Protein AF-A0A352KWE3-F1 (afdb_monomer_lite)

Secondary structure (DSSP, 8-state):
-HHHHHHHHH-SHHHHHHHHHHTTS---HHHHHHHHHHHHSTTTGGGTTT-TTSHHHHHHHHHHHHT---PPPPPHHHHHHTTSTT-EEEEEEEETTTTEES-SEEEE-TT-EEEEEEE--SSS-B--EEE-TT-HHHHHHHHHHHTTSGGGTTS----GGGGGGEEEEPPPBSTTSS-SEEEEEEEPPSS-EEEEEE--STTGGGTSEEEEEE-SSHHHHHHHHHHTS--------GGGGTTGGG------HHHHHHHHHHHHHTTGGGT-EETTEE-TTSPPTTT--

pLDDT: mean 89.66, std 8.43, range [47.06, 98.81]

Radius of gyration: 23.17 Å; chains: 1; bounding box: 64×49×56 Å

Foldseek 3Di:
DVLLVVLLVVLDPVSLVSLVVLVVDDLDFPNVVSSLCSCVHPSNVVVPVVPCPDPNVVSNVVVVVVLPADDDDDDPVVVVLVPDPQEAEAEWEQDAPPLAIPDQEDEDEAQGKYKYKYFYPYQDWWKKWWFDPPCLLVQLLQLQVLVVDVVCVQFQSGRPVCVVGTPDMWRTAHSVDPHRIDIDIGTDHRDFAWTKMATNHHPSSLPHIHTYGHDNDPVSSVVRVVVPDDDCPDDDDVVNCVCVVVDDDDPDSSVVSVVVSVCVVVPVLQDEDDPNGHDPHDDHPVPPD

Sequence (289 aa):
MEAAIAATYIGTRAAFDAMQDVLKYPRTGSVGYAITCALGSRTLRPYWESDPQSEIARLLKAAARETEIREPKPTKAEAAFDRQAGLKLVNINCVPERMLFSQTEFVVQPGQPVKLVFTNADATDHNLVIVQPGALAEVGIAANLMAKDPRNATSDFLPPDRSELILQATAMIGAGRSTQIDVLRFKAPQEPGLYPYVCTFPGHWIVMNGLMVVAGSDRQAEELLASGRPALVREWTMADFADFENEVLPKTDEVLARGLAAFVKARCNQCHVAAGQGVNLGPDLTESV

Structure (mmCIF, N/CA/C/O backbone):
data_AF-A0A352KWE3-F1
#
_entry.id   AF-A0A352KWE3-F1
#
loop_
_atom_site.group_PDB
_atom_site.id
_atom_site.type_symbol
_atom_site.label_atom_id
_atom_site.label_alt_id
_atom_site.label_comp_id
_atom_site.label_asym_id
_atom_site.label_entity_id
_atom_site.label_seq_id
_atom_site.pdbx_PDB_ins_code
_atom_site.Cartn_x
_atom_site.Cartn_y
_atom_site.Cartn_z
_atom_site.occupancy
_atom_site.B_iso_or_equiv
_atom_site.auth_seq_id
_atom_site.auth_comp_id
_atom_site.auth_asym_id
_atom_site.auth_atom_id
_atom_site.pdbx_PDB_model_num
ATOM 1 N N . MET A 1 1 ? 19.329 4.738 -20.685 1.00 82.12 1 MET A N 1
ATOM 2 C CA . MET A 1 1 ? 18.033 4.126 -20.296 1.00 82.12 1 MET A CA 1
ATOM 3 C C . MET A 1 1 ? 17.114 4.017 -21.510 1.00 82.12 1 MET A C 1
ATOM 5 O O . MET A 1 1 ? 16.580 2.959 -21.804 1.00 82.12 1 MET A O 1
ATOM 9 N N . GLU A 1 2 ? 17.016 5.105 -22.256 1.00 89.75 2 GLU A N 1
ATOM 10 C CA . GLU A 1 2 ? 16.336 5.317 -23.529 1.00 89.75 2 GLU A CA 1
ATOM 11 C C . GLU A 1 2 ? 16.625 4.211 -24.544 1.00 89.75 2 GLU A C 1
ATOM 13 O O . GLU A 1 2 ? 15.694 3.681 -25.136 1.00 89.75 2 GLU A O 1
ATOM 18 N N . ALA A 1 3 ? 17.889 3.798 -24.692 1.00 89.62 3 ALA A N 1
ATOM 19 C CA . ALA A 1 3 ? 18.259 2.691 -25.574 1.00 89.62 3 ALA A CA 1
ATOM 20 C C . ALA A 1 3 ? 17.564 1.368 -25.191 1.00 89.62 3 ALA A C 1
ATOM 22 O O . ALA A 1 3 ? 17.090 0.656 -26.071 1.00 89.62 3 ALA A O 1
ATOM 23 N N . ALA A 1 4 ? 17.431 1.075 -23.889 1.00 90.25 4 ALA A N 1
ATOM 24 C CA . ALA A 1 4 ? 16.741 -0.121 -23.400 1.00 90.25 4 ALA A CA 1
ATOM 25 C C . ALA A 1 4 ? 15.238 -0.089 -23.661 1.00 90.25 4 ALA A C 1
ATOM 27 O O . ALA A 1 4 ? 14.647 -1.074 -24.112 1.00 90.25 4 ALA A O 1
ATOM 28 N N . ILE A 1 5 ? 14.635 1.077 -23.455 1.00 89.12 5 ILE A N 1
ATOM 29 C CA . ILE A 1 5 ? 13.223 1.299 -23.745 1.00 89.12 5 ILE A CA 1
ATOM 30 C C . ILE A 1 5 ? 12.983 1.170 -25.255 1.00 89.12 5 ILE A C 1
ATOM 32 O O . ILE A 1 5 ? 12.161 0.360 -25.680 1.00 89.12 5 ILE A O 1
ATOM 36 N N . ALA A 1 6 ? 13.748 1.891 -26.079 1.00 92.88 6 ALA A N 1
ATOM 37 C CA . ALA A 1 6 ? 13.613 1.884 -27.533 1.00 92.88 6 ALA A CA 1
ATOM 38 C C . ALA A 1 6 ? 13.812 0.484 -28.130 1.00 92.88 6 ALA A C 1
ATOM 40 O O . ALA A 1 6 ? 13.024 0.057 -28.974 1.00 92.88 6 ALA A O 1
ATOM 41 N N . ALA A 1 7 ? 14.813 -0.266 -27.662 1.00 93.06 7 ALA A N 1
ATOM 42 C CA . ALA A 1 7 ? 15.064 -1.617 -28.147 1.00 93.06 7 ALA A CA 1
ATOM 43 C C . ALA A 1 7 ? 13.891 -2.570 -27.878 1.00 93.06 7 ALA A C 1
ATOM 45 O O . ALA A 1 7 ? 13.582 -3.410 -28.722 1.00 93.06 7 ALA A O 1
ATOM 46 N N . THR A 1 8 ? 13.204 -2.403 -26.744 1.00 91.50 8 THR A N 1
ATOM 47 C CA . THR A 1 8 ? 12.012 -3.189 -26.396 1.00 91.50 8 THR A CA 1
ATOM 48 C C . THR A 1 8 ? 10.866 -2.946 -27.377 1.00 91.50 8 THR A C 1
ATOM 50 O O . THR A 1 8 ? 10.204 -3.900 -27.789 1.00 91.50 8 THR A O 1
ATOM 53 N N . TYR A 1 9 ? 10.660 -1.692 -27.793 1.00 91.38 9 TYR A N 1
ATOM 54 C CA . TYR A 1 9 ? 9.651 -1.332 -28.795 1.00 91.38 9 TYR A CA 1
ATOM 55 C C . TYR A 1 9 ? 10.015 -1.821 -30.202 1.00 91.38 9 TYR A C 1
ATOM 57 O O . TYR A 1 9 ? 9.139 -2.284 -30.928 1.00 91.38 9 TYR A O 1
ATOM 65 N N . ILE A 1 10 ? 11.292 -1.735 -30.592 1.00 95.44 10 ILE A N 1
ATOM 66 C CA . ILE A 1 10 ? 11.746 -2.138 -31.932 1.00 95.44 10 ILE A CA 1
ATOM 67 C C . ILE A 1 10 ? 11.746 -3.668 -32.084 1.00 95.44 10 ILE A C 1
ATOM 69 O O . ILE A 1 10 ? 11.310 -4.181 -33.111 1.00 95.44 10 ILE A O 1
ATOM 73 N N . GLY A 1 11 ? 12.245 -4.410 -31.090 1.00 93.56 11 GLY A N 1
ATOM 74 C CA . GLY A 1 11 ? 12.125 -5.873 -31.019 1.00 93.56 11 GLY A CA 1
ATOM 75 C C . GLY A 1 11 ? 12.874 -6.685 -32.086 1.00 93.56 11 GLY A C 1
ATOM 76 O O . GLY A 1 11 ? 12.691 -7.898 -32.178 1.00 93.56 11 GLY A O 1
ATOM 77 N N . THR A 1 12 ? 13.709 -6.055 -32.915 1.00 95.88 12 THR A N 1
ATOM 78 C CA . THR A 1 12 ? 14.482 -6.738 -33.965 1.00 95.88 12 THR A CA 1
ATOM 79 C C . THR A 1 12 ? 15.788 -7.321 -33.425 1.00 95.88 12 THR A C 1
ATOM 81 O O . THR A 1 12 ? 16.272 -6.926 -32.363 1.00 95.88 12 THR A O 1
ATOM 84 N N . ARG A 1 13 ? 16.424 -8.214 -34.196 1.00 93.06 13 ARG A N 1
ATOM 85 C CA . ARG A 1 13 ? 17.758 -8.734 -33.859 1.00 93.06 13 ARG A CA 1
ATOM 86 C C . ARG A 1 13 ? 18.789 -7.611 -33.699 1.00 93.06 13 ARG A C 1
ATOM 88 O O . ARG A 1 13 ? 19.567 -7.642 -32.757 1.00 93.06 13 ARG A O 1
ATOM 95 N N . ALA A 1 14 ? 18.742 -6.593 -34.559 1.00 94.31 14 ALA A N 1
ATOM 96 C CA . ALA A 1 14 ? 19.625 -5.432 -34.460 1.00 94.31 14 ALA A CA 1
ATOM 97 C C . ALA A 1 14 ? 19.389 -4.627 -33.169 1.00 94.31 14 ALA A C 1
ATOM 99 O O . ALA A 1 14 ? 20.343 -4.164 -32.550 1.00 94.31 14 ALA A O 1
ATOM 100 N N . ALA A 1 15 ? 18.133 -4.499 -32.728 1.00 93.94 15 ALA A N 1
ATOM 101 C CA . ALA A 1 15 ? 17.814 -3.875 -31.446 1.00 93.94 15 ALA A CA 1
ATOM 102 C C . ALA A 1 15 ? 18.337 -4.703 -30.262 1.00 93.94 15 ALA A C 1
ATOM 104 O O . ALA A 1 15 ? 18.871 -4.143 -29.307 1.00 93.94 15 ALA A O 1
ATOM 105 N N . PHE A 1 16 ? 18.240 -6.032 -30.340 1.00 93.62 16 PHE A N 1
ATOM 106 C CA . PHE A 1 16 ? 18.836 -6.931 -29.353 1.00 93.62 16 PHE A CA 1
ATOM 107 C C . PHE A 1 16 ? 20.372 -6.841 -29.317 1.00 93.62 16 PHE A C 1
ATOM 109 O O . PHE A 1 16 ? 20.967 -6.843 -28.243 1.00 93.62 16 PHE A O 1
ATOM 116 N N . ASP A 1 17 ? 21.028 -6.708 -30.468 1.00 91.06 17 ASP A N 1
ATOM 117 C CA . ASP A 1 17 ? 22.484 -6.540 -30.537 1.00 91.06 17 ASP A CA 1
ATOM 118 C C . ASP A 1 17 ? 22.928 -5.201 -29.951 1.00 91.06 17 ASP A C 1
ATOM 120 O O . ASP A 1 17 ? 23.838 -5.163 -29.125 1.00 91.06 17 ASP A O 1
ATOM 124 N N . ALA A 1 18 ? 22.210 -4.121 -30.267 1.00 91.06 18 ALA A N 1
ATOM 125 C CA . ALA A 1 18 ? 22.422 -2.825 -29.630 1.00 91.06 18 ALA A CA 1
ATOM 126 C C . ALA A 1 18 ? 22.208 -2.890 -28.105 1.00 91.06 18 ALA A C 1
ATOM 128 O O . ALA A 1 18 ? 22.902 -2.211 -27.349 1.00 91.06 18 ALA A O 1
ATOM 129 N N . MET A 1 19 ? 21.294 -3.741 -27.624 1.00 90.69 19 MET A N 1
ATOM 130 C CA . MET A 1 19 ? 21.103 -3.956 -26.187 1.00 90.69 19 MET A CA 1
ATOM 131 C C . MET A 1 19 ? 22.296 -4.597 -25.496 1.00 90.69 19 MET A C 1
ATOM 133 O O . MET A 1 19 ? 22.543 -4.296 -24.329 1.00 90.69 19 MET A O 1
ATOM 137 N N . GLN A 1 20 ? 23.061 -5.434 -26.190 1.00 87.31 20 GLN A N 1
ATOM 138 C CA . GLN A 1 20 ? 24.282 -6.002 -25.623 1.00 87.31 20 GLN A CA 1
ATOM 139 C C . GLN A 1 20 ? 25.350 -4.922 -25.399 1.00 87.31 20 GLN A C 1
ATOM 141 O O . GLN A 1 20 ? 26.078 -4.980 -24.411 1.00 87.31 20 GLN A O 1
ATOM 146 N N . ASP A 1 21 ? 25.395 -3.878 -26.232 1.00 87.69 21 ASP A N 1
ATOM 147 C CA . ASP A 1 21 ? 26.278 -2.731 -25.995 1.00 87.69 21 ASP A CA 1
ATOM 148 C C . ASP A 1 21 ? 25.875 -1.928 -24.752 1.00 87.69 21 ASP A C 1
ATOM 150 O O . ASP A 1 21 ? 26.743 -1.448 -24.022 1.00 87.69 21 ASP A O 1
ATOM 154 N N . VAL A 1 22 ? 24.574 -1.840 -24.449 1.00 87.38 22 VAL A N 1
ATOM 155 C CA . VAL A 1 22 ? 24.076 -1.184 -23.226 1.00 87.38 22 VAL A CA 1
ATOM 156 C C . VAL A 1 22 ? 24.591 -1.888 -21.962 1.00 87.38 22 VAL A C 1
ATOM 158 O O . VAL A 1 22 ? 24.825 -1.228 -20.949 1.00 87.38 22 VAL A O 1
ATOM 161 N N . LEU A 1 23 ? 24.846 -3.201 -22.016 1.00 86.56 23 LEU A N 1
ATOM 162 C CA . LEU A 1 23 ? 25.367 -3.977 -20.881 1.00 86.56 23 LEU A CA 1
ATOM 163 C C . LEU A 1 23 ? 26.795 -3.595 -20.468 1.00 86.56 23 LEU A C 1
ATOM 165 O O . LEU A 1 23 ? 27.213 -3.935 -19.363 1.00 86.56 23 LEU A O 1
ATOM 169 N N . LYS A 1 24 ? 27.525 -2.852 -21.310 1.00 85.75 24 LYS A N 1
ATOM 170 C CA . LYS A 1 24 ? 28.868 -2.331 -21.001 1.00 85.75 24 LYS A CA 1
ATOM 171 C C . LYS A 1 24 ? 28.845 -1.180 -19.989 1.00 85.75 24 LYS A C 1
ATOM 173 O O . LYS A 1 24 ? 29.896 -0.803 -19.474 1.00 85.75 24 LYS A O 1
ATOM 178 N N . TYR A 1 25 ? 27.673 -0.611 -19.710 1.00 84.25 25 TYR A N 1
ATOM 179 C CA . TYR A 1 25 ? 27.501 0.530 -18.814 1.00 84.25 25 TYR A CA 1
ATOM 180 C C . TYR A 1 25 ? 26.958 0.106 -17.435 1.00 84.25 25 TYR A C 1
ATOM 182 O O . TYR A 1 25 ? 26.359 -0.965 -17.305 1.00 84.25 25 TYR A O 1
ATOM 190 N N . PRO A 1 26 ? 27.140 0.932 -16.382 1.00 83.94 26 PRO A N 1
ATOM 191 C CA . PRO A 1 26 ? 26.627 0.631 -15.046 1.00 83.94 26 PRO A CA 1
ATOM 192 C C . PRO A 1 26 ? 25.114 0.371 -15.029 1.00 83.94 26 PRO A C 1
ATOM 194 O O . PRO A 1 26 ? 24.327 1.134 -15.587 1.00 83.94 26 PRO A O 1
ATOM 197 N N . ARG A 1 27 ? 24.704 -0.694 -14.334 1.00 82.38 27 ARG A N 1
ATOM 198 C CA . ARG A 1 27 ? 23.309 -1.165 -14.243 1.00 82.38 27 ARG A CA 1
ATOM 199 C C . ARG A 1 27 ? 22.642 -0.765 -12.923 1.00 82.38 27 ARG A C 1
ATOM 201 O O . ARG A 1 27 ? 21.982 -1.583 -12.293 1.00 82.38 27 ARG A O 1
ATOM 208 N N . THR A 1 28 ? 22.860 0.460 -12.459 1.00 76.19 28 THR A N 1
ATOM 209 C CA . THR A 1 28 ? 22.360 0.920 -11.154 1.00 76.19 28 THR A CA 1
ATOM 210 C C . THR A 1 28 ? 20.977 1.564 -11.264 1.00 76.19 28 THR A C 1
ATOM 212 O O . THR A 1 28 ? 20.616 2.122 -12.304 1.00 76.19 28 THR A O 1
ATOM 215 N N . GLY A 1 29 ? 20.190 1.481 -10.186 1.00 76.25 29 GLY A N 1
ATOM 216 C CA . GLY A 1 29 ? 18.886 2.141 -10.070 1.00 76.25 29 GLY A CA 1
ATOM 217 C C . GLY A 1 29 ? 17.942 1.867 -11.248 1.00 76.25 29 GLY A C 1
ATOM 218 O O . GLY A 1 29 ? 17.820 0.735 -11.724 1.00 76.25 29 GLY A O 1
ATOM 219 N N . SER A 1 30 ? 17.303 2.925 -11.752 1.00 78.31 30 SER A N 1
ATOM 220 C CA . SER A 1 30 ? 16.340 2.866 -12.862 1.00 78.31 30 SER A CA 1
ATOM 221 C C . SER A 1 30 ? 16.933 2.342 -14.175 1.00 78.31 30 SER A C 1
ATOM 223 O O . SER A 1 30 ? 16.226 1.710 -14.959 1.00 78.31 30 SER A O 1
ATOM 225 N N . VAL A 1 31 ? 18.236 2.535 -14.414 1.00 84.31 31 VAL A N 1
ATOM 226 C CA . VAL A 1 31 ? 18.916 2.006 -15.608 1.00 84.31 31 VAL A CA 1
ATOM 227 C C . VAL A 1 31 ? 19.000 0.481 -15.546 1.00 84.31 31 VAL A C 1
ATOM 229 O O . VAL A 1 31 ? 18.714 -0.188 -16.538 1.00 84.31 31 VAL A O 1
ATOM 232 N N . GLY A 1 32 ? 19.339 -0.074 -14.378 1.00 85.38 32 GLY A N 1
ATOM 233 C CA . GLY A 1 32 ? 19.354 -1.522 -14.151 1.00 85.38 32 GLY A CA 1
ATOM 234 C C . GLY A 1 32 ? 17.976 -2.160 -14.319 1.00 85.38 32 GLY A C 1
ATOM 235 O O . GLY A 1 32 ? 17.854 -3.194 -14.985 1.00 85.38 32 GLY A O 1
ATOM 236 N N . TYR A 1 33 ? 16.938 -1.506 -13.786 1.00 82.19 33 TYR A N 1
ATOM 237 C CA . TYR A 1 33 ? 15.545 -1.919 -13.974 1.00 82.19 33 TYR A CA 1
ATOM 238 C C . TYR A 1 33 ? 15.164 -1.935 -15.461 1.00 82.19 33 TYR A C 1
ATOM 240 O O . TYR A 1 33 ? 14.764 -2.975 -15.979 1.00 82.19 33 TYR A O 1
ATOM 248 N N . ALA A 1 34 ? 15.399 -0.834 -16.184 1.00 87.12 34 ALA A N 1
ATOM 249 C CA . ALA A 1 34 ? 15.070 -0.726 -17.606 1.00 87.12 34 ALA A CA 1
ATOM 250 C C . ALA A 1 34 ? 15.762 -1.800 -18.465 1.00 87.12 34 ALA A C 1
ATOM 252 O O . ALA A 1 34 ? 15.137 -2.369 -19.357 1.00 87.12 34 ALA A O 1
ATOM 253 N N . ILE A 1 35 ? 17.031 -2.117 -18.183 1.00 90.12 35 ILE A N 1
ATOM 254 C CA . ILE A 1 35 ? 17.771 -3.186 -18.873 1.00 90.12 35 ILE A CA 1
ATOM 255 C C . ILE A 1 35 ? 17.146 -4.559 -18.592 1.00 90.12 35 ILE A C 1
ATOM 257 O O . ILE A 1 35 ? 16.944 -5.345 -19.519 1.00 90.12 35 ILE A O 1
ATOM 261 N N . THR A 1 36 ? 16.820 -4.842 -17.329 1.00 89.44 36 THR A N 1
ATOM 262 C CA . THR A 1 36 ? 16.222 -6.118 -16.905 1.00 89.44 36 THR A CA 1
ATOM 263 C C . THR A 1 36 ? 14.849 -6.317 -17.549 1.00 89.44 36 THR A C 1
ATOM 265 O O . THR A 1 36 ? 14.594 -7.368 -18.140 1.00 89.44 36 THR A O 1
ATOM 268 N N . CYS A 1 37 ? 13.996 -5.288 -17.521 1.00 87.69 37 CYS A N 1
ATOM 269 C CA . CYS A 1 37 ? 12.689 -5.294 -18.177 1.00 87.69 37 CYS A CA 1
ATOM 270 C C . CYS A 1 37 ? 12.813 -5.468 -19.692 1.00 87.69 37 CYS A C 1
ATOM 272 O O . CYS A 1 37 ? 12.097 -6.284 -20.271 1.00 87.69 37 CYS A O 1
ATOM 274 N N . ALA A 1 38 ? 13.746 -4.756 -20.331 1.00 92.56 38 ALA A N 1
ATOM 275 C CA . ALA A 1 38 ? 13.957 -4.849 -21.768 1.00 92.56 38 ALA A CA 1
ATOM 276 C C . ALA A 1 38 ? 14.368 -6.262 -22.192 1.00 92.56 38 ALA A C 1
ATOM 278 O O . ALA A 1 38 ? 13.737 -6.849 -23.068 1.00 92.56 38 ALA A O 1
ATOM 279 N N . LEU A 1 39 ? 15.365 -6.858 -21.535 1.00 92.44 39 LEU A N 1
ATOM 280 C CA . LEU A 1 39 ? 15.820 -8.217 -21.848 1.00 92.44 39 LEU A CA 1
ATOM 281 C C . LEU A 1 39 ? 14.767 -9.279 -21.501 1.00 92.44 39 LEU A C 1
ATOM 283 O O . LEU A 1 39 ? 14.649 -10.278 -22.207 1.00 92.44 39 LEU A O 1
ATOM 287 N N . GLY A 1 40 ? 13.978 -9.055 -20.449 1.00 89.94 40 GLY A N 1
ATOM 288 C CA . GLY A 1 40 ? 12.860 -9.912 -20.060 1.00 89.94 40 GLY A CA 1
ATOM 289 C C . GLY A 1 40 ? 11.599 -9.744 -20.912 1.00 89.94 40 GLY A C 1
ATOM 290 O O . GLY A 1 40 ? 10.674 -10.548 -20.769 1.00 89.94 40 GLY A O 1
ATOM 291 N N . SER A 1 41 ? 11.537 -8.734 -21.781 1.00 91.94 41 SER A N 1
ATOM 292 C CA . SER A 1 41 ? 10.351 -8.403 -22.575 1.00 91.94 41 SER A CA 1
ATOM 293 C C . SER A 1 41 ? 9.999 -9.487 -23.593 1.00 91.94 41 SER A C 1
ATOM 295 O O . SER A 1 41 ? 10.857 -10.222 -24.079 1.00 91.94 41 SER A O 1
ATOM 297 N N . ARG A 1 42 ? 8.723 -9.550 -23.987 1.00 92.88 42 ARG A N 1
ATOM 298 C CA . ARG A 1 42 ? 8.248 -10.483 -25.022 1.00 92.88 42 ARG A CA 1
ATOM 299 C C . ARG A 1 42 ? 9.006 -10.341 -26.349 1.00 92.88 42 ARG A C 1
ATOM 301 O O . ARG A 1 42 ? 9.139 -11.326 -27.066 1.00 92.88 42 ARG A O 1
ATOM 308 N N . THR A 1 43 ? 9.455 -9.137 -26.692 1.00 94.50 43 THR A N 1
ATOM 309 C CA . THR A 1 43 ? 10.087 -8.836 -27.982 1.00 94.50 43 THR A CA 1
ATOM 310 C C . THR A 1 43 ? 11.564 -9.211 -28.018 1.00 94.50 43 THR A C 1
ATOM 312 O O . THR A 1 43 ? 12.042 -9.626 -29.069 1.00 94.50 43 THR A O 1
ATOM 315 N N . LEU A 1 44 ? 12.285 -9.110 -26.895 1.00 94.00 44 LEU A N 1
ATOM 316 C CA . LEU A 1 44 ? 13.722 -9.412 -26.847 1.00 94.00 44 LEU A CA 1
ATOM 317 C C . LEU A 1 44 ? 14.059 -10.784 -26.250 1.00 94.00 44 LEU A C 1
ATOM 319 O O . LEU A 1 44 ? 15.108 -11.343 -26.570 1.00 94.00 44 LEU A O 1
ATOM 323 N N . ARG A 1 45 ? 13.172 -11.355 -25.428 1.00 93.12 45 ARG A N 1
ATOM 324 C CA . ARG A 1 45 ? 13.347 -12.682 -24.817 1.00 93.12 45 ARG A CA 1
ATOM 325 C C . ARG A 1 45 ? 13.659 -13.812 -25.819 1.00 93.12 45 ARG A C 1
ATOM 327 O O . ARG A 1 45 ? 14.580 -14.581 -25.531 1.00 93.12 45 ARG A O 1
ATOM 334 N N . PRO A 1 46 ? 13.013 -13.893 -27.003 1.00 94.62 46 PRO A N 1
ATOM 335 C CA . PRO A 1 46 ? 13.270 -14.971 -27.963 1.00 94.62 46 PRO A CA 1
ATOM 336 C C . PRO A 1 46 ? 14.720 -15.064 -28.456 1.00 94.62 46 PRO A C 1
ATOM 338 O O . PRO A 1 46 ? 15.140 -16.121 -28.917 1.00 94.62 46 PRO A O 1
ATOM 341 N N . TYR A 1 47 ? 15.503 -13.981 -28.366 1.00 92.62 47 TYR A N 1
ATOM 342 C CA . TYR A 1 47 ? 16.889 -13.969 -28.843 1.00 92.62 47 TYR A CA 1
ATOM 343 C C . TYR A 1 47 ? 17.889 -14.629 -27.885 1.00 92.62 47 TYR A C 1
ATOM 345 O O . TYR A 1 47 ? 19.030 -14.860 -28.284 1.00 92.62 47 TYR A O 1
ATOM 353 N N . TRP A 1 48 ? 17.500 -14.928 -26.641 1.00 91.38 48 TRP A N 1
ATOM 354 C CA . TRP A 1 48 ? 18.405 -15.524 -25.649 1.00 91.38 48 TRP A CA 1
ATOM 355 C C . TRP A 1 48 ? 17.790 -16.662 -24.826 1.00 91.38 48 TRP A C 1
ATOM 357 O O . TRP A 1 48 ? 18.537 -17.455 -24.258 1.00 91.38 48 TRP A O 1
ATOM 367 N N . GLU A 1 49 ? 16.460 -16.790 -24.755 1.00 92.06 49 GLU A N 1
ATOM 368 C CA . GLU A 1 49 ? 15.804 -17.757 -23.857 1.00 92.06 49 GLU A CA 1
ATOM 369 C C . GLU A 1 49 ? 16.096 -19.229 -24.177 1.00 92.06 49 GLU A C 1
ATOM 371 O O . GLU A 1 49 ? 16.041 -20.076 -23.285 1.00 92.06 49 GLU A O 1
ATOM 376 N N . SER A 1 50 ? 16.452 -19.540 -25.428 1.00 92.31 50 SER A N 1
ATOM 377 C CA . SER A 1 50 ? 16.839 -20.892 -25.841 1.00 92.31 50 SER A CA 1
ATOM 378 C C . SER A 1 50 ? 18.195 -21.333 -25.283 1.00 92.31 50 SER A C 1
ATOM 380 O O . SER A 1 50 ? 18.507 -22.520 -25.337 1.00 92.31 50 SER A O 1
ATOM 382 N N . ASP A 1 51 ? 18.998 -20.402 -24.755 1.00 90.12 51 ASP A N 1
ATOM 383 C CA . ASP A 1 51 ? 20.256 -20.684 -24.065 1.00 90.12 51 ASP A CA 1
ATOM 384 C C . ASP A 1 51 ? 20.191 -20.220 -22.594 1.00 90.12 51 ASP A C 1
ATOM 386 O O . ASP A 1 51 ? 20.546 -19.080 -22.262 1.00 90.12 51 ASP A O 1
ATOM 390 N N . PRO A 1 52 ? 19.795 -21.116 -21.671 1.00 79.44 52 PRO A N 1
ATOM 391 C CA . PRO A 1 52 ? 19.765 -20.837 -20.236 1.00 79.44 52 PRO A CA 1
ATOM 392 C C . PRO A 1 52 ? 21.143 -20.547 -19.625 1.00 79.44 52 PRO A C 1
ATOM 394 O O . PRO A 1 52 ? 21.219 -20.100 -18.478 1.00 79.44 52 PRO A O 1
ATOM 397 N N . GLN A 1 53 ? 22.230 -20.836 -20.348 1.00 83.69 53 GLN A N 1
ATOM 398 C CA . GLN A 1 53 ? 23.602 -20.558 -19.928 1.00 83.69 53 GLN A CA 1
ATOM 399 C C . GLN A 1 53 ? 24.146 -19.259 -20.525 1.00 83.69 53 GLN A C 1
ATOM 401 O O . GLN A 1 53 ? 25.281 -18.896 -20.199 1.00 83.69 53 GLN A O 1
ATOM 406 N N . SER A 1 54 ? 23.362 -18.542 -21.333 1.00 87.12 54 SER A N 1
ATOM 407 C CA . SER A 1 54 ? 23.758 -17.260 -21.912 1.00 87.12 54 SER A CA 1
ATOM 408 C C . SER A 1 54 ? 24.127 -16.234 -20.836 1.00 87.12 54 SER A C 1
ATOM 410 O O . SER A 1 54 ? 23.661 -16.283 -19.691 1.00 87.12 54 SER A O 1
ATOM 412 N N . GLU A 1 55 ? 24.974 -15.272 -21.202 1.00 87.62 55 GLU A N 1
ATOM 413 C CA . GLU A 1 55 ? 25.346 -14.161 -20.320 1.00 87.62 55 GLU A CA 1
ATOM 414 C C . GLU A 1 55 ? 24.108 -13.394 -19.834 1.00 87.62 55 GLU A C 1
ATOM 416 O O . GLU A 1 55 ? 24.017 -13.058 -18.655 1.00 87.62 55 GLU A O 1
ATOM 421 N N . ILE A 1 56 ? 23.112 -13.225 -20.707 1.00 89.62 56 ILE A N 1
ATOM 422 C CA . ILE A 1 56 ? 21.838 -12.573 -20.391 1.00 89.62 56 ILE A CA 1
ATOM 423 C C . ILE A 1 56 ? 21.031 -13.385 -19.378 1.00 89.62 56 ILE A C 1
ATOM 425 O O . ILE A 1 56 ? 20.560 -12.819 -18.393 1.00 89.62 56 ILE A O 1
ATOM 429 N N . ALA A 1 57 ? 20.911 -14.705 -19.554 1.00 87.31 57 ALA A N 1
ATOM 430 C CA . ALA A 1 57 ? 20.210 -15.552 -18.591 1.00 87.31 57 ALA A CA 1
ATOM 431 C C . ALA A 1 57 ? 20.871 -15.495 -17.200 1.00 87.31 57 ALA A C 1
ATOM 433 O O . ALA A 1 57 ? 20.182 -15.396 -16.179 1.00 87.31 57 ALA A O 1
ATOM 434 N N . ARG A 1 58 ? 22.211 -15.490 -17.140 1.00 87.88 58 ARG A N 1
ATOM 435 C CA . ARG A 1 58 ? 22.955 -15.315 -15.879 1.00 87.88 58 ARG A CA 1
ATOM 436 C C . ARG A 1 58 ? 22.752 -13.924 -15.285 1.00 87.88 58 ARG A C 1
ATOM 438 O O . ARG A 1 58 ? 22.554 -13.826 -14.077 1.00 87.88 58 ARG A O 1
ATOM 445 N N . LEU A 1 59 ? 22.764 -12.881 -16.115 1.00 87.50 59 LEU A N 1
ATOM 446 C CA . LEU A 1 59 ? 22.512 -11.497 -15.711 1.00 87.50 59 LEU A CA 1
ATOM 447 C C . LEU A 1 59 ? 21.128 -11.336 -15.093 1.00 87.50 59 LEU A C 1
ATOM 449 O O . LEU A 1 59 ? 21.019 -10.801 -13.997 1.00 87.50 59 LEU A O 1
ATOM 453 N N . LEU A 1 60 ? 20.088 -11.846 -15.751 1.00 86.50 60 LEU A N 1
ATOM 454 C CA . LEU A 1 60 ? 18.719 -11.781 -15.242 1.00 86.50 60 LEU A CA 1
ATOM 455 C C . LEU A 1 60 ? 18.555 -12.599 -13.961 1.00 86.50 60 LEU A C 1
ATOM 457 O O . LEU A 1 60 ? 17.866 -12.167 -13.044 1.00 86.50 60 LEU A O 1
ATOM 461 N N . LYS A 1 61 ? 19.237 -13.744 -13.842 1.00 84.56 61 LYS A N 1
ATOM 462 C CA . LYS A 1 61 ? 19.247 -14.537 -12.605 1.00 84.56 61 LYS A CA 1
ATOM 463 C C . LYS A 1 61 ? 19.976 -13.831 -11.457 1.00 84.56 61 LYS A C 1
ATOM 465 O O . LYS A 1 61 ? 19.552 -13.952 -10.309 1.00 84.56 61 LYS A O 1
ATOM 470 N N . ALA A 1 62 ? 21.069 -13.126 -11.745 1.00 81.88 62 ALA A N 1
ATOM 471 C CA . ALA A 1 62 ? 21.786 -12.313 -10.767 1.00 81.88 62 ALA A CA 1
ATOM 472 C C . ALA A 1 62 ? 20.943 -11.106 -10.337 1.00 81.88 62 ALA A C 1
ATOM 474 O O . ALA A 1 62 ? 20.743 -10.915 -9.142 1.00 81.88 62 ALA A O 1
ATOM 475 N N . ALA A 1 63 ? 20.359 -10.384 -11.297 1.00 78.50 63 ALA A N 1
ATOM 476 C CA . ALA A 1 63 ? 19.448 -9.274 -11.043 1.00 78.50 63 ALA A CA 1
ATOM 477 C C . ALA A 1 63 ? 18.248 -9.718 -10.193 1.00 78.50 63 ALA A C 1
ATOM 479 O O . ALA A 1 63 ? 17.953 -9.087 -9.188 1.00 78.50 63 ALA A O 1
ATOM 480 N N . ALA A 1 64 ? 17.633 -10.864 -10.514 1.00 75.44 64 ALA A N 1
ATOM 481 C CA . ALA A 1 64 ? 16.523 -11.422 -9.742 1.00 75.44 64 ALA A CA 1
ATOM 482 C C . ALA A 1 64 ? 16.894 -11.728 -8.277 1.00 75.44 64 ALA A C 1
ATOM 484 O O . ALA A 1 64 ? 16.058 -11.583 -7.387 1.00 75.44 64 ALA A O 1
ATOM 485 N N . ARG A 1 65 ? 18.142 -12.146 -8.015 1.00 71.75 65 ARG A N 1
ATOM 486 C CA . ARG A 1 65 ? 18.656 -12.357 -6.651 1.00 71.75 65 ARG A CA 1
ATOM 487 C C . ARG A 1 65 ? 18.948 -11.047 -5.928 1.00 71.75 65 ARG A C 1
ATOM 489 O O . ARG A 1 65 ? 18.711 -10.968 -4.730 1.00 71.75 65 ARG A O 1
ATOM 496 N N . GLU A 1 66 ? 19.473 -10.048 -6.631 1.00 68.62 66 GLU A N 1
ATOM 497 C CA . GLU A 1 66 ? 19.720 -8.709 -6.078 1.00 68.62 66 GLU A CA 1
ATOM 498 C C . GLU A 1 66 ? 18.409 -7.997 -5.714 1.00 68.62 66 GLU A C 1
ATOM 500 O O . GLU A 1 66 ? 18.366 -7.278 -4.722 1.00 68.62 66 GLU A O 1
ATOM 505 N N . THR A 1 67 ? 17.326 -8.255 -6.452 1.00 67.62 67 THR A N 1
ATOM 506 C CA . THR A 1 67 ? 15.973 -7.751 -6.157 1.00 67.62 67 THR A CA 1
ATOM 507 C C . THR A 1 67 ? 15.204 -8.582 -5.128 1.00 67.62 67 THR A C 1
ATOM 509 O O . THR A 1 67 ? 14.043 -8.288 -4.853 1.00 67.62 67 THR A O 1
ATOM 512 N N . GLU A 1 68 ? 15.790 -9.650 -4.577 1.00 76.31 68 GLU A N 1
ATOM 513 C CA . GLU A 1 68 ? 15.109 -10.466 -3.572 1.00 76.31 68 GLU A CA 1
ATOM 514 C C . GLU A 1 68 ? 14.994 -9.675 -2.262 1.00 76.31 68 GLU A C 1
ATOM 516 O O . GLU A 1 68 ? 15.951 -9.538 -1.498 1.00 76.31 68 GLU A O 1
ATOM 521 N N . ILE A 1 69 ? 13.800 -9.146 -2.006 1.00 84.06 69 ILE A N 1
ATOM 522 C CA . ILE A 1 69 ? 13.489 -8.393 -0.795 1.00 84.06 69 ILE A CA 1
ATOM 523 C C . ILE A 1 69 ? 13.487 -9.362 0.393 1.00 84.06 69 ILE A C 1
ATOM 525 O O . ILE A 1 69 ? 12.678 -10.289 0.458 1.00 84.06 69 ILE A O 1
ATOM 529 N N . ARG A 1 70 ? 14.402 -9.153 1.344 1.00 86.44 70 ARG A N 1
ATOM 530 C CA . ARG A 1 70 ? 14.562 -10.010 2.528 1.00 86.44 70 ARG A CA 1
ATOM 531 C C . ARG A 1 70 ? 14.181 -9.266 3.792 1.00 86.44 70 ARG A C 1
ATOM 533 O O . ARG A 1 70 ? 14.608 -8.133 3.991 1.00 86.44 70 ARG A O 1
ATOM 540 N N . GLU A 1 71 ? 13.440 -9.940 4.670 1.00 90.12 71 GLU A N 1
ATOM 541 C CA . GLU A 1 71 ? 13.136 -9.401 5.995 1.00 90.12 71 GLU A CA 1
ATOM 542 C C . GLU A 1 71 ? 14.440 -9.108 6.759 1.00 90.12 71 GLU A C 1
ATOM 544 O O . GLU A 1 71 ? 15.330 -9.972 6.802 1.00 90.12 71 GLU A O 1
ATOM 549 N N . PRO A 1 72 ? 14.583 -7.915 7.366 1.00 89.31 72 PRO A N 1
ATOM 550 C CA . PRO A 1 72 ? 15.709 -7.642 8.244 1.00 89.31 72 PRO A CA 1
ATOM 551 C C . PRO A 1 72 ? 15.712 -8.614 9.429 1.00 89.31 72 PRO A C 1
ATOM 553 O O . PRO A 1 72 ? 14.673 -9.102 9.877 1.00 89.31 72 PRO A O 1
ATOM 556 N N . LYS A 1 73 ? 16.903 -8.900 9.968 1.00 92.88 73 LYS A N 1
ATOM 557 C CA . LYS A 1 73 ? 17.006 -9.731 11.174 1.00 92.88 73 LYS A CA 1
ATOM 558 C C . LYS A 1 73 ? 16.274 -9.030 12.326 1.00 92.88 73 LYS A C 1
ATOM 560 O O . LYS A 1 73 ? 16.645 -7.897 12.636 1.00 92.88 73 LYS A O 1
ATOM 565 N N . PRO A 1 74 ? 15.310 -9.691 12.990 1.00 95.12 74 PRO A N 1
ATOM 566 C CA . PRO A 1 74 ? 14.574 -9.068 14.076 1.00 95.12 74 PRO A CA 1
ATOM 567 C C . PRO A 1 74 ? 15.496 -8.804 15.267 1.00 95.12 74 PRO A C 1
ATOM 569 O O . PRO A 1 74 ? 16.376 -9.605 15.605 1.00 95.12 74 PRO A O 1
ATOM 572 N N . THR A 1 75 ? 15.257 -7.693 15.949 1.00 97.06 75 THR A N 1
ATOM 573 C CA . THR A 1 75 ? 15.813 -7.412 17.271 1.00 97.06 75 THR A CA 1
ATOM 574 C C . THR A 1 75 ? 15.328 -8.445 18.295 1.00 97.06 75 THR A C 1
ATOM 576 O O . THR A 1 75 ? 14.398 -9.219 18.064 1.00 97.06 75 THR A O 1
ATOM 579 N N . LYS A 1 76 ? 15.933 -8.462 19.490 1.00 96.81 76 LYS A N 1
ATOM 580 C CA . LYS A 1 76 ? 15.515 -9.384 20.563 1.00 96.81 76 LYS A CA 1
ATOM 581 C C . LYS A 1 76 ? 14.042 -9.207 20.957 1.00 96.81 76 LYS A C 1
ATOM 583 O O . LYS A 1 76 ? 13.375 -10.206 21.218 1.00 96.81 76 LYS A O 1
ATOM 588 N N . ALA A 1 77 ? 13.556 -7.963 21.001 1.00 97.38 77 ALA A N 1
ATOM 589 C CA . ALA A 1 77 ? 12.171 -7.648 21.347 1.00 97.38 77 ALA A CA 1
ATOM 590 C C . ALA A 1 77 ? 11.203 -8.126 20.257 1.00 97.38 77 ALA A C 1
ATOM 592 O O . ALA A 1 77 ? 10.212 -8.786 20.554 1.00 97.38 77 ALA A O 1
ATOM 593 N N . GLU A 1 78 ? 11.541 -7.887 18.993 1.00 97.75 78 GLU A N 1
ATOM 594 C CA . GLU A 1 78 ? 10.765 -8.353 17.843 1.00 97.75 78 GLU A CA 1
ATOM 595 C C . GLU A 1 78 ? 10.728 -9.878 17.750 1.00 97.75 78 GLU A C 1
ATOM 597 O O . GLU A 1 78 ? 9.666 -10.464 17.584 1.00 97.75 78 GLU A O 1
ATOM 602 N N . ALA A 1 79 ? 11.861 -10.551 17.961 1.00 97.25 79 ALA A N 1
ATOM 603 C CA . ALA A 1 79 ? 11.908 -12.009 18.000 1.00 97.25 79 ALA A CA 1
ATOM 604 C C . ALA A 1 79 ? 11.094 -12.591 19.171 1.00 97.25 79 ALA A C 1
ATOM 606 O O . ALA A 1 79 ? 10.609 -13.716 19.086 1.00 97.25 79 ALA A O 1
ATOM 607 N N . ALA A 1 80 ? 10.964 -11.860 20.284 1.00 97.88 80 ALA A N 1
ATOM 608 C CA . ALA A 1 80 ? 10.072 -12.242 21.375 1.00 97.88 80 ALA A CA 1
ATOM 609 C C . ALA A 1 80 ? 8.598 -12.030 21.001 1.00 97.88 80 ALA A C 1
ATOM 611 O O . ALA A 1 80 ? 7.782 -12.905 21.282 1.00 97.88 80 ALA A O 1
ATOM 612 N N . PHE A 1 81 ? 8.275 -10.925 20.322 1.00 98.19 81 PHE A N 1
ATOM 613 C CA . PHE A 1 81 ? 6.937 -10.661 19.797 1.00 98.19 81 PHE A CA 1
ATOM 614 C C . PHE A 1 81 ? 6.492 -11.757 18.819 1.00 98.19 81 PHE A C 1
ATOM 616 O O . PHE A 1 81 ? 5.389 -12.284 18.962 1.00 98.19 81 PHE A O 1
ATOM 623 N N . ASP A 1 82 ? 7.378 -12.153 17.898 1.00 97.75 82 ASP A N 1
ATOM 624 C CA . ASP A 1 82 ? 7.142 -13.170 16.863 1.00 97.75 82 ASP A CA 1
ATOM 625 C C . ASP A 1 82 ? 6.904 -14.582 17.444 1.00 97.75 82 ASP A C 1
ATOM 627 O O . ASP A 1 82 ? 6.458 -15.479 16.734 1.00 97.75 82 ASP A O 1
ATOM 631 N N . ARG A 1 83 ? 7.177 -14.798 18.741 1.00 97.62 83 ARG A N 1
ATOM 632 C CA . ARG A 1 83 ? 6.925 -16.063 19.457 1.00 97.62 83 ARG A CA 1
ATOM 633 C C . ARG A 1 83 ? 5.602 -16.094 20.228 1.00 97.62 83 ARG A C 1
ATOM 635 O O . 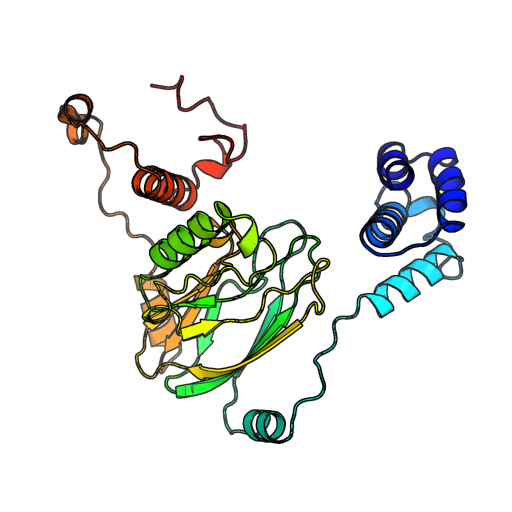ARG A 1 83 ? 5.309 -17.104 20.866 1.00 97.62 83 ARG A O 1
ATOM 642 N N . GLN A 1 84 ? 4.821 -15.014 20.221 1.00 98.06 84 GLN A N 1
ATOM 643 C CA . GLN A 1 84 ? 3.524 -14.996 20.897 1.00 98.06 84 GLN A CA 1
ATOM 644 C C . GLN A 1 84 ? 2.565 -16.029 20.291 1.00 98.06 84 GLN A C 1
ATOM 646 O O . GLN A 1 84 ? 2.495 -16.207 19.074 1.00 98.06 84 GLN A O 1
ATOM 651 N N . ALA A 1 85 ? 1.796 -16.694 21.154 1.00 97.56 85 ALA A N 1
ATOM 652 C CA . ALA A 1 85 ? 0.762 -17.623 20.720 1.00 97.56 85 ALA A CA 1
ATOM 653 C C . ALA A 1 85 ? -0.308 -16.894 19.892 1.00 97.56 85 ALA A C 1
ATOM 655 O O . ALA A 1 85 ? -0.707 -15.777 20.222 1.00 97.56 85 ALA A O 1
ATOM 656 N N . GLY A 1 86 ? -0.774 -17.537 18.820 1.00 96.25 86 GLY A N 1
ATOM 657 C CA . GLY A 1 86 ? -1.825 -16.984 17.964 1.00 96.25 86 GLY A CA 1
ATOM 658 C C . GLY A 1 86 ? -1.394 -15.805 17.084 1.00 96.25 86 GLY A C 1
ATOM 659 O O . GLY A 1 86 ? -2.270 -15.112 16.572 1.00 96.25 86 GLY A O 1
ATOM 660 N N . LEU A 1 87 ? -0.087 -15.572 16.888 1.00 98.50 87 LEU A N 1
ATOM 661 C CA . LEU A 1 87 ? 0.425 -14.550 15.968 1.00 98.50 87 LEU A CA 1
ATOM 662 C C . LEU A 1 87 ? -0.157 -14.721 14.558 1.00 98.50 87 LEU A C 1
ATOM 664 O O . LEU A 1 87 ? 0.013 -15.764 13.924 1.00 98.50 87 LEU A O 1
ATOM 668 N N . LYS A 1 88 ? -0.782 -13.663 14.038 1.00 98.38 88 LYS A N 1
ATOM 669 C CA . LYS A 1 88 ? -1.156 -13.565 12.629 1.00 98.38 88 LYS A CA 1
ATOM 670 C C . LYS A 1 88 ? 0.014 -12.996 11.831 1.00 98.38 88 LYS A C 1
ATOM 672 O O . LYS A 1 88 ? 0.376 -11.837 12.010 1.00 98.38 88 LYS A O 1
ATOM 677 N N . LEU A 1 89 ? 0.568 -13.791 10.918 1.00 98.38 89 LEU A N 1
ATOM 678 C CA . LEU A 1 89 ? 1.465 -13.293 9.876 1.00 98.38 89 LEU A CA 1
ATOM 679 C C . LEU A 1 89 ? 0.640 -12.799 8.682 1.00 98.38 89 LEU A C 1
ATOM 681 O O . LEU A 1 89 ? -0.187 -13.542 8.151 1.00 98.38 89 LEU A O 1
ATOM 685 N N . VAL A 1 90 ? 0.884 -11.563 8.254 1.00 98.44 90 VAL A N 1
ATOM 686 C CA . VAL A 1 90 ? 0.244 -10.939 7.093 1.00 98.44 90 VAL A CA 1
ATOM 687 C C . VAL A 1 90 ? 1.340 -10.427 6.164 1.00 98.44 90 VAL A C 1
ATOM 689 O O . VAL A 1 90 ? 2.113 -9.557 6.545 1.00 98.44 90 VAL A O 1
ATOM 692 N N . ASN A 1 91 ? 1.419 -10.962 4.946 1.00 98.00 91 ASN A N 1
ATOM 693 C CA . ASN A 1 91 ? 2.405 -10.534 3.950 1.00 98.00 91 ASN A CA 1
ATOM 694 C C . ASN A 1 91 ? 1.711 -9.709 2.867 1.00 98.00 91 ASN A C 1
ATOM 696 O O . ASN A 1 91 ? 0.951 -10.260 2.072 1.00 98.00 91 ASN A O 1
ATOM 700 N N . ILE A 1 92 ? 1.963 -8.407 2.819 1.00 98.25 92 ILE A N 1
ATOM 701 C CA . ILE A 1 92 ? 1.390 -7.513 1.810 1.00 98.25 92 ILE A CA 1
ATOM 702 C C . ILE A 1 92 ? 2.520 -7.033 0.904 1.00 98.25 92 ILE A C 1
ATOM 704 O O . ILE A 1 92 ? 3.586 -6.636 1.367 1.00 98.25 92 ILE A O 1
ATOM 708 N N . ASN A 1 93 ? 2.300 -7.095 -0.404 1.00 96.75 93 ASN A N 1
ATOM 709 C CA . ASN A 1 93 ? 3.220 -6.558 -1.398 1.00 96.75 93 ASN A CA 1
ATOM 710 C C . ASN A 1 93 ? 2.507 -5.546 -2.295 1.00 96.75 93 ASN A C 1
ATOM 712 O O . ASN A 1 93 ? 1.286 -5.600 -2.445 1.00 96.75 93 ASN A O 1
ATOM 716 N N . CYS A 1 94 ? 3.266 -4.618 -2.867 1.00 95.31 94 CYS A N 1
ATOM 717 C CA . CYS A 1 94 ? 2.771 -3.746 -3.927 1.00 95.31 94 CYS A CA 1
ATOM 718 C C . CYS A 1 94 ? 2.721 -4.538 -5.233 1.00 95.31 94 CYS A C 1
ATOM 720 O O . CYS A 1 94 ? 3.722 -5.138 -5.627 1.00 95.31 94 CYS A O 1
ATOM 722 N N . VAL A 1 95 ? 1.566 -4.545 -5.898 1.00 90.44 95 VAL A N 1
ATOM 723 C CA . VAL A 1 95 ? 1.425 -5.128 -7.233 1.00 90.44 95 VAL A CA 1
ATOM 724 C C . VAL A 1 95 ? 2.105 -4.175 -8.221 1.00 90.44 95 VAL A C 1
ATOM 726 O O . VAL A 1 95 ? 1.614 -3.050 -8.372 1.00 90.44 95 VAL A O 1
ATOM 729 N N . PRO A 1 96 ? 3.203 -4.592 -8.885 1.00 85.69 96 PRO A N 1
ATOM 730 C CA . PRO A 1 96 ? 3.984 -3.700 -9.735 1.00 85.69 96 PRO A CA 1
ATOM 731 C C . PRO A 1 96 ? 3.119 -3.020 -10.792 1.00 85.69 96 PRO A C 1
ATOM 733 O O . PRO A 1 96 ? 2.289 -3.682 -11.420 1.00 85.69 96 PRO A O 1
ATOM 736 N N . GLU A 1 97 ? 3.307 -1.711 -10.969 1.00 82.00 97 GLU A N 1
ATOM 737 C CA . GLU A 1 97 ? 2.651 -0.894 -12.000 1.00 82.00 97 GLU A CA 1
ATOM 738 C C . GLU A 1 97 ? 1.110 -0.854 -11.913 1.00 82.00 97 GLU A C 1
ATOM 740 O O . GLU A 1 97 ? 0.428 -0.475 -12.867 1.00 82.00 97 GLU A O 1
ATOM 745 N N . ARG A 1 98 ? 0.523 -1.255 -10.776 1.00 82.62 98 ARG A N 1
ATOM 746 C CA . ARG A 1 98 ? -0.939 -1.320 -10.603 1.00 82.62 98 ARG A CA 1
ATOM 747 C C . ARG A 1 98 ? -1.484 -0.414 -9.510 1.00 82.62 98 ARG A C 1
ATOM 749 O O . ARG A 1 98 ? -2.699 -0.257 -9.469 1.00 82.62 98 ARG A O 1
ATOM 756 N N . MET A 1 99 ? -0.632 0.174 -8.664 1.00 90.19 99 MET A N 1
ATOM 757 C CA . MET A 1 99 ? -1.049 0.961 -7.489 1.00 90.19 99 MET A CA 1
ATOM 758 C C . MET A 1 99 ? -2.057 0.194 -6.613 1.00 90.19 99 MET A C 1
ATOM 760 O O . MET A 1 99 ? -3.089 0.722 -6.204 1.00 90.19 99 MET A O 1
ATOM 764 N N . LEU A 1 100 ? -1.787 -1.092 -6.376 1.00 93.12 100 LEU A N 1
ATOM 765 C CA . LEU A 1 100 ? -2.628 -1.971 -5.565 1.00 93.12 100 LEU A CA 1
ATOM 766 C C . LEU A 1 100 ? -1.780 -2.726 -4.550 1.00 93.12 100 LEU A C 1
ATOM 768 O O . LEU A 1 100 ? -0.653 -3.129 -4.836 1.00 93.12 100 LEU A O 1
ATOM 772 N N . PHE A 1 101 ? -2.366 -2.986 -3.387 1.00 97.56 101 PHE A N 1
ATOM 773 C CA . PHE A 1 101 ? -1.860 -4.005 -2.479 1.00 97.56 101 PHE A CA 1
ATOM 774 C C . PHE A 1 101 ? -2.235 -5.402 -2.989 1.00 97.56 101 PHE A C 1
ATOM 776 O O . PHE A 1 101 ? -3.285 -5.597 -3.601 1.00 97.56 101 PHE A O 1
ATOM 783 N N . SER A 1 102 ? -1.391 -6.394 -2.719 1.00 96.94 102 SER A N 1
ATOM 784 C CA . SER A 1 102 ? -1.620 -7.787 -3.125 1.00 96.94 102 SER A CA 1
ATOM 785 C C . SER A 1 102 ? -2.703 -8.502 -2.332 1.00 96.94 102 SER A C 1
ATOM 787 O O . SER A 1 102 ? -3.247 -9.505 -2.791 1.00 96.94 102 SER A O 1
ATOM 789 N N . GLN A 1 103 ? -3.017 -7.982 -1.149 1.00 97.06 103 GLN A N 1
ATOM 790 C CA . GLN A 1 103 ? -4.177 -8.375 -0.371 1.00 97.06 103 GLN A CA 1
ATOM 791 C C . GLN A 1 103 ? -5.139 -7.196 -0.332 1.00 97.06 103 GLN A C 1
ATOM 793 O O . GLN A 1 103 ? -4.727 -6.067 -0.060 1.00 97.06 103 GLN A O 1
ATOM 798 N N . THR A 1 104 ? -6.412 -7.465 -0.601 1.00 94.56 104 THR A N 1
ATOM 799 C CA . THR A 1 104 ? -7.504 -6.489 -0.481 1.00 94.56 104 THR A CA 1
ATOM 800 C C . THR A 1 104 ? -8.120 -6.498 0.912 1.00 94.56 104 THR A C 1
ATOM 802 O O . THR A 1 104 ? -8.716 -5.508 1.327 1.00 94.56 104 THR A O 1
ATOM 805 N N . GLU A 1 105 ? -7.968 -7.604 1.640 1.00 96.94 105 GLU A N 1
ATOM 806 C CA . GLU A 1 105 ? -8.454 -7.757 3.003 1.00 96.94 105 GLU A CA 1
ATOM 807 C C . GLU A 1 105 ? -7.678 -8.835 3.768 1.00 96.94 105 GLU A C 1
ATOM 809 O O . GLU A 1 105 ? -7.129 -9.763 3.172 1.00 96.94 105 GLU A O 1
ATOM 814 N N . PHE A 1 106 ? -7.660 -8.734 5.097 1.00 98.12 106 PHE A N 1
ATOM 815 C CA . PHE A 1 106 ? -7.244 -9.820 5.982 1.00 98.12 106 PHE A CA 1
ATOM 816 C C . PHE A 1 106 ? -8.020 -9.776 7.303 1.00 98.12 106 PHE A C 1
ATOM 818 O O . PHE A 1 106 ? -8.353 -8.705 7.807 1.00 98.12 106 PHE A O 1
ATOM 825 N N . VAL A 1 107 ? -8.285 -10.949 7.883 1.00 98.38 107 VAL A N 1
ATOM 826 C CA . VAL A 1 107 ? -9.056 -11.090 9.129 1.00 98.38 107 VAL A CA 1
ATOM 827 C C . VAL A 1 107 ? -8.133 -11.375 10.315 1.00 98.38 107 VAL A C 1
ATOM 829 O O . VAL A 1 107 ? -7.222 -12.212 10.220 1.00 98.38 107 VAL A O 1
ATOM 832 N N . VAL A 1 108 ? -8.398 -10.692 11.430 1.00 98.50 108 VAL A N 1
ATOM 833 C CA . VAL A 1 108 ? -7.743 -10.851 12.735 1.00 98.50 108 VAL A CA 1
ATOM 834 C C . VAL A 1 108 ? -8.774 -10.880 13.862 1.00 98.50 108 VAL A C 1
ATOM 836 O O . VAL A 1 108 ? -9.850 -10.296 13.754 1.00 98.50 108 VAL A O 1
ATOM 839 N N . GLN A 1 109 ? -8.437 -11.539 14.967 1.00 98.56 109 GLN A N 1
ATOM 840 C CA . GLN A 1 109 ? -9.247 -11.506 16.185 1.00 98.56 109 GLN A CA 1
ATOM 841 C C . GLN A 1 109 ? -8.945 -10.257 17.029 1.00 98.56 109 GLN A C 1
ATOM 843 O O . GLN A 1 109 ? -7.819 -9.748 16.977 1.00 98.56 109 GLN A O 1
ATOM 848 N N . PRO A 1 110 ? -9.902 -9.785 17.850 1.00 98.56 110 PRO A N 1
ATOM 849 C CA . PRO A 1 110 ? -9.656 -8.741 18.838 1.00 98.56 110 PRO A CA 1
ATOM 850 C C . PRO A 1 110 ? -8.398 -8.993 19.677 1.00 98.56 110 PRO A C 1
ATOM 852 O O . PRO A 1 110 ? -8.225 -10.070 20.252 1.00 98.56 110 PRO A O 1
ATOM 855 N N . GLY A 1 111 ? -7.487 -8.018 19.721 1.00 98.44 111 GLY A N 1
ATOM 856 C CA . GLY A 1 111 ? -6.244 -8.117 20.494 1.00 98.44 111 GLY A CA 1
ATOM 857 C C . GLY A 1 111 ? -5.208 -9.122 19.970 1.00 98.44 111 GLY A C 1
ATOM 858 O O . GLY A 1 111 ? -4.162 -9.287 20.610 1.00 98.44 111 GLY A O 1
ATOM 859 N N . GLN A 1 112 ? -5.455 -9.781 18.831 1.00 98.62 112 GLN A N 1
ATOM 860 C CA . GLN A 1 112 ? -4.533 -10.753 18.246 1.00 98.62 112 GLN A CA 1
ATOM 861 C C . GLN A 1 112 ? -3.189 -10.085 17.919 1.00 98.62 112 GLN A C 1
ATOM 863 O O . GLN A 1 112 ? -3.181 -9.006 17.321 1.00 98.62 112 GLN A O 1
ATOM 868 N N . PRO A 1 113 ? -2.041 -10.684 18.281 1.00 98.75 113 PRO A N 1
ATOM 869 C CA . PRO A 1 113 ? -0.754 -10.173 17.838 1.00 98.75 113 PRO A CA 1
ATOM 870 C C . PRO A 1 113 ? -0.625 -10.353 16.319 1.00 98.75 113 PRO A C 1
ATOM 872 O O . PRO A 1 113 ? -0.865 -11.437 15.789 1.00 98.75 113 PRO A O 1
ATOM 875 N N . VAL A 1 114 ? -0.230 -9.293 15.621 1.00 98.81 114 VAL A N 1
ATOM 876 C CA . VAL A 1 114 ? -0.081 -9.232 14.166 1.00 98.81 114 VAL A CA 1
ATOM 877 C C . VAL A 1 114 ? 1.358 -8.873 13.825 1.00 98.81 114 VAL A C 1
ATOM 879 O O . VAL A 1 114 ? 1.900 -7.891 14.333 1.00 98.81 114 VAL A O 1
ATOM 882 N N . LYS A 1 115 ? 1.960 -9.667 12.939 1.00 98.62 115 LYS A N 1
ATOM 883 C CA . LYS A 1 115 ? 3.186 -9.332 12.217 1.00 98.62 115 LYS A CA 1
ATOM 884 C C . LYS A 1 115 ? 2.807 -9.054 10.768 1.00 98.62 115 LYS A C 1
ATOM 886 O O . LYS A 1 115 ? 2.454 -9.983 10.040 1.00 98.62 115 LYS A O 1
ATOM 891 N N . LEU A 1 116 ? 2.872 -7.793 10.361 1.00 98.69 116 LEU A N 1
ATOM 892 C CA . LEU A 1 116 ? 2.608 -7.372 8.991 1.00 98.69 116 LEU A CA 1
ATOM 893 C C . LEU A 1 116 ? 3.940 -7.090 8.304 1.00 98.69 116 LEU A C 1
ATOM 895 O O . LEU A 1 116 ? 4.651 -6.168 8.686 1.00 98.69 116 LEU A O 1
ATOM 899 N N . VAL A 1 117 ? 4.271 -7.894 7.299 1.00 98.38 117 VAL A N 1
ATOM 900 C CA . VAL A 1 117 ? 5.444 -7.701 6.446 1.00 98.38 117 VAL A CA 1
ATOM 901 C C . VAL A 1 117 ? 4.976 -7.012 5.174 1.00 98.38 117 VAL A C 1
ATOM 903 O O . VAL A 1 117 ? 4.235 -7.602 4.384 1.00 98.38 117 VAL A O 1
ATOM 906 N N . PHE A 1 118 ? 5.387 -5.762 4.991 1.00 98.50 118 PHE A N 1
ATOM 907 C CA . PHE A 1 118 ? 5.070 -4.969 3.814 1.00 98.50 118 PHE A CA 1
ATOM 908 C C . PHE A 1 118 ? 6.286 -4.890 2.896 1.00 98.50 118 PHE A C 1
ATOM 910 O O . PHE A 1 118 ? 7.382 -4.567 3.343 1.00 98.50 118 PHE A O 1
ATOM 917 N N . THR A 1 119 ? 6.103 -5.198 1.614 1.00 97.38 119 THR A N 1
ATOM 918 C CA . THR A 1 119 ? 7.179 -5.179 0.613 1.00 97.38 119 THR A CA 1
ATOM 919 C C . THR A 1 119 ? 6.784 -4.379 -0.616 1.00 97.38 119 THR A C 1
ATOM 921 O O . THR A 1 119 ? 5.625 -4.383 -1.038 1.00 97.38 119 THR A O 1
ATOM 924 N N . ASN A 1 120 ? 7.759 -3.709 -1.218 1.00 95.19 120 ASN A N 1
ATOM 925 C CA . ASN A 1 120 ? 7.538 -2.909 -2.408 1.00 95.19 120 ASN A CA 1
ATOM 926 C C . ASN A 1 120 ? 8.585 -3.202 -3.488 1.00 95.19 120 ASN A C 1
ATOM 928 O O . ASN A 1 120 ? 9.699 -2.681 -3.456 1.00 95.19 120 ASN A O 1
ATOM 932 N N . ALA A 1 121 ? 8.195 -4.033 -4.452 1.00 87.00 121 ALA A N 1
ATOM 933 C CA . ALA A 1 121 ? 8.967 -4.293 -5.665 1.00 87.00 121 ALA A CA 1
ATOM 934 C C . ALA A 1 121 ? 8.589 -3.353 -6.828 1.00 87.00 121 ALA A C 1
ATOM 936 O O . ALA A 1 121 ? 9.117 -3.513 -7.926 1.00 87.00 121 ALA A O 1
ATOM 937 N N . ASP A 1 122 ? 7.660 -2.419 -6.609 1.00 86.31 122 ASP A N 1
ATOM 938 C CA . ASP A 1 122 ? 7.226 -1.447 -7.606 1.00 86.31 122 ASP A CA 1
ATOM 939 C C . ASP A 1 122 ? 8.282 -0.347 -7.799 1.00 86.31 122 ASP A C 1
ATOM 941 O O . ASP A 1 122 ? 9.127 -0.094 -6.934 1.00 86.31 122 ASP A O 1
ATOM 945 N N . ALA A 1 123 ? 8.230 0.316 -8.953 1.00 84.94 123 ALA A N 1
ATOM 946 C CA . ALA A 1 123 ? 9.106 1.447 -9.250 1.00 84.94 123 ALA A CA 1
ATOM 947 C C . ALA A 1 123 ? 8.745 2.692 -8.423 1.00 84.94 123 ALA A C 1
ATOM 949 O O . ALA A 1 123 ? 9.619 3.509 -8.130 1.00 84.94 123 ALA A O 1
ATOM 950 N N . THR A 1 124 ? 7.470 2.830 -8.052 1.00 89.19 124 THR A N 1
ATOM 951 C CA . THR A 1 124 ? 6.976 3.931 -7.223 1.00 89.19 124 THR A CA 1
ATOM 952 C C . THR A 1 124 ? 7.074 3.578 -5.742 1.00 89.19 124 THR A C 1
ATOM 954 O O . THR A 1 124 ? 6.851 2.435 -5.345 1.00 89.19 124 THR A O 1
ATOM 957 N N . ASP A 1 125 ? 7.404 4.570 -4.916 1.00 94.19 125 ASP A N 1
ATOM 958 C CA . ASP A 1 125 ? 7.432 4.429 -3.464 1.00 94.19 125 ASP A CA 1
ATOM 959 C C . ASP A 1 125 ? 6.013 4.304 -2.892 1.00 94.19 125 ASP A C 1
ATOM 961 O O . ASP A 1 125 ? 5.102 5.031 -3.289 1.00 94.19 125 ASP A O 1
ATOM 965 N N . HIS A 1 126 ? 5.845 3.412 -1.917 1.00 97.38 126 HIS A N 1
ATOM 966 C CA . HIS A 1 126 ? 4.570 3.162 -1.252 1.00 97.38 126 HIS A CA 1
ATOM 967 C C . HIS A 1 126 ? 4.779 2.943 0.246 1.00 97.38 126 HIS A C 1
ATOM 969 O O . HIS A 1 126 ? 5.808 2.433 0.690 1.00 97.38 126 HIS A O 1
ATOM 975 N N . ASN A 1 127 ? 3.770 3.297 1.029 1.00 98.19 127 ASN A N 1
ATOM 976 C CA . ASN A 1 127 ? 3.641 2.942 2.437 1.00 98.19 127 ASN A CA 1
ATOM 977 C C . ASN A 1 127 ? 2.319 2.188 2.663 1.00 98.19 127 ASN A C 1
ATOM 979 O O . ASN A 1 127 ? 1.481 2.081 1.762 1.00 98.19 127 ASN A O 1
ATOM 983 N N . LEU A 1 128 ? 2.133 1.678 3.876 1.00 98.69 128 LEU A N 1
ATOM 984 C CA . LEU A 1 128 ? 0.877 1.110 4.339 1.00 98.69 128 LEU A CA 1
ATOM 985 C C . LEU A 1 128 ? 0.524 1.713 5.697 1.00 98.69 128 LEU A C 1
ATOM 987 O O . LEU A 1 128 ? 1.260 1.563 6.673 1.00 98.69 128 LEU A O 1
ATOM 991 N N . VAL A 1 129 ? -0.626 2.377 5.754 1.00 98.81 129 VAL A N 1
ATOM 992 C CA . VAL A 1 129 ? -1.129 3.072 6.940 1.00 98.81 129 VAL A CA 1
ATOM 993 C C . VAL A 1 129 ? -2.471 2.475 7.328 1.00 98.81 129 VAL A C 1
ATOM 995 O O . VAL A 1 129 ? -3.420 2.555 6.557 1.00 98.81 129 VAL A O 1
ATOM 998 N N . ILE A 1 130 ? -2.558 1.868 8.509 1.00 98.81 130 ILE A N 1
ATOM 999 C CA . ILE A 1 130 ? -3.808 1.367 9.092 1.00 98.81 130 ILE A CA 1
ATOM 1000 C C . ILE A 1 130 ? -4.472 2.520 9.839 1.00 98.81 130 ILE A C 1
ATOM 1002 O O . ILE A 1 130 ? -3.860 3.110 10.731 1.00 98.81 130 ILE A O 1
ATOM 1006 N N . VAL A 1 131 ? -5.724 2.820 9.509 1.00 98.69 131 VAL A N 1
ATOM 1007 C CA . VAL A 1 131 ? -6.481 3.942 10.075 1.00 98.69 131 VAL A CA 1
ATOM 1008 C C . VAL A 1 131 ? -7.737 3.471 10.805 1.00 98.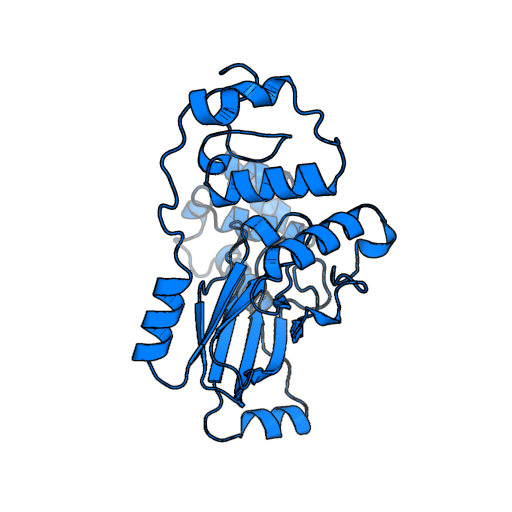69 131 VAL A C 1
ATOM 1010 O O . VAL A 1 131 ? -8.185 2.331 10.654 1.00 98.69 131 VAL A O 1
ATOM 1013 N N . GLN A 1 132 ? -8.307 4.357 11.619 1.00 98.31 132 GLN A N 1
ATOM 1014 C CA . GLN A 1 132 ? -9.586 4.122 12.285 1.00 98.31 132 GLN A CA 1
ATOM 1015 C C . GLN A 1 132 ? -10.737 3.915 11.275 1.00 98.31 132 GLN A C 1
ATOM 1017 O O . GLN A 1 132 ? -10.673 4.409 10.140 1.00 98.31 132 GLN A O 1
ATOM 1022 N N . PRO A 1 133 ? -11.823 3.218 11.664 1.00 95.75 133 PRO A N 1
ATOM 1023 C CA . PRO A 1 133 ? -13.014 3.095 10.831 1.00 95.75 133 PRO A CA 1
ATOM 1024 C C . PRO A 1 133 ? -13.540 4.477 10.414 1.00 95.75 133 PRO A C 1
ATOM 1026 O O . PRO A 1 133 ? -13.666 5.379 11.234 1.00 95.75 133 PRO A O 1
ATOM 1029 N N . GLY A 1 134 ? -13.826 4.655 9.122 1.00 90.81 134 GLY A N 1
ATOM 1030 C CA . GLY A 1 134 ? -14.304 5.930 8.566 1.00 90.81 134 GLY A CA 1
ATOM 1031 C C . GLY A 1 134 ? -13.223 6.980 8.267 1.00 90.81 134 GLY A C 1
ATOM 1032 O O . GLY A 1 134 ? -13.512 7.936 7.553 1.00 90.81 134 GLY A O 1
ATOM 1033 N N . ALA A 1 135 ? -11.975 6.788 8.706 1.00 94.44 135 ALA A N 1
ATOM 1034 C CA . ALA A 1 135 ? -10.921 7.800 8.579 1.00 94.44 135 ALA A CA 1
ATOM 1035 C C . ALA A 1 135 ? -10.166 7.806 7.234 1.00 94.44 135 ALA A C 1
ATOM 1037 O O . ALA A 1 135 ? -9.388 8.724 6.977 1.00 94.44 135 ALA A O 1
ATOM 1038 N N . LEU A 1 136 ? -10.372 6.808 6.362 1.00 91.69 136 LEU A N 1
ATOM 1039 C CA . LEU A 1 136 ? -9.580 6.630 5.130 1.00 91.69 136 LEU A CA 1
ATOM 1040 C C . LEU A 1 136 ? -9.526 7.892 4.266 1.00 91.69 136 LEU A C 1
ATOM 1042 O O . LEU A 1 136 ? -8.443 8.311 3.862 1.00 91.69 136 LEU A O 1
ATOM 1046 N N . ALA A 1 137 ? -10.684 8.490 3.973 1.00 86.56 137 ALA A N 1
ATOM 1047 C CA . ALA A 1 137 ? -10.743 9.654 3.094 1.00 86.56 137 ALA A CA 1
ATOM 1048 C C . ALA A 1 137 ? -10.097 10.880 3.746 1.00 86.56 137 ALA A C 1
ATOM 1050 O O . ALA A 1 137 ? -9.375 11.616 3.087 1.00 86.56 137 ALA A O 1
ATOM 1051 N N . GLU A 1 138 ? -10.320 11.082 5.041 1.00 87.06 138 GLU A N 1
ATOM 1052 C CA . GLU A 1 138 ? -9.770 12.217 5.776 1.00 87.06 138 GLU A CA 1
ATOM 1053 C C . GLU A 1 138 ? -8.239 12.172 5.840 1.00 87.06 138 GLU A C 1
ATOM 1055 O O . GLU A 1 138 ? -7.576 13.145 5.479 1.00 87.06 138 GLU A O 1
ATOM 1060 N N . VAL A 1 139 ? -7.675 11.015 6.199 1.00 94.56 139 VAL A N 1
ATOM 1061 C CA . VAL A 1 139 ? -6.221 10.797 6.224 1.00 94.56 139 VAL A CA 1
ATOM 1062 C C . VAL A 1 139 ? -5.627 10.898 4.817 1.00 94.56 139 VAL A C 1
ATOM 1064 O O . VAL A 1 139 ? -4.600 11.548 4.631 1.00 94.56 139 VAL A O 1
ATOM 1067 N N . GLY A 1 140 ? -6.278 10.309 3.809 1.00 90.00 140 GLY A N 1
ATOM 1068 C CA . GLY A 1 140 ? -5.822 10.367 2.419 1.00 90.00 140 GLY A CA 1
ATOM 1069 C C . GLY A 1 140 ? -5.801 11.789 1.845 1.00 90.00 140 GLY A C 1
ATOM 1070 O O . GLY A 1 140 ? -4.824 12.193 1.213 1.00 90.00 140 GLY A O 1
ATOM 1071 N N . ILE A 1 141 ? -6.845 12.584 2.105 1.00 86.00 141 ILE A N 1
ATOM 1072 C CA . ILE A 1 141 ? -6.910 13.995 1.692 1.00 86.00 141 ILE A CA 1
ATOM 1073 C C . ILE A 1 141 ? -5.809 14.802 2.384 1.00 86.00 141 ILE A C 1
ATOM 1075 O O . ILE A 1 141 ? -5.089 15.541 1.712 1.00 86.00 141 ILE A O 1
ATOM 1079 N N . ALA A 1 142 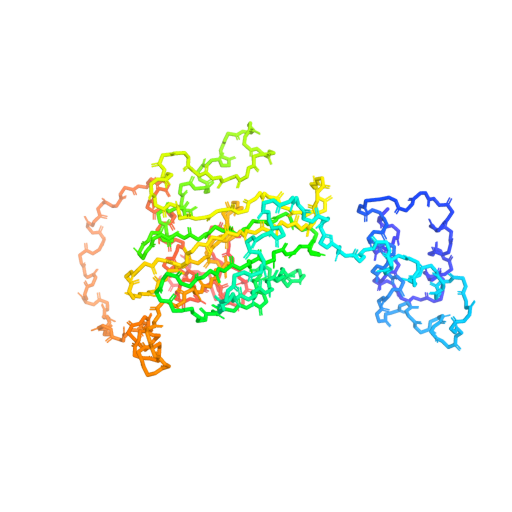? -5.637 14.641 3.699 1.00 90.56 142 ALA A N 1
ATOM 1080 C CA . ALA A 1 142 ? -4.597 15.346 4.444 1.00 90.56 142 ALA A CA 1
ATOM 1081 C C . ALA A 1 142 ? -3.190 14.998 3.922 1.00 90.56 142 ALA A C 1
ATOM 1083 O O . ALA A 1 142 ? -2.384 15.895 3.672 1.00 90.56 142 ALA A O 1
ATOM 1084 N N . ALA A 1 143 ? -2.922 13.718 3.646 1.00 92.94 143 ALA A N 1
ATOM 1085 C CA . ALA A 1 143 ? -1.660 13.277 3.059 1.00 92.94 143 ALA A CA 1
ATOM 1086 C C . ALA A 1 143 ? -1.414 13.857 1.655 1.00 92.94 143 ALA A C 1
ATOM 1088 O O . ALA A 1 143 ? -0.304 14.295 1.350 1.00 92.94 143 ALA A O 1
ATOM 1089 N N . ASN A 1 144 ? -2.449 13.948 0.812 1.00 89.19 144 ASN A N 1
ATOM 1090 C CA . ASN A 1 144 ? -2.343 14.619 -0.487 1.00 89.19 144 ASN A CA 1
ATOM 1091 C C . ASN A 1 144 ? -1.941 16.088 -0.347 1.00 89.19 144 ASN A C 1
ATOM 1093 O O . ASN A 1 144 ? -1.110 16.578 -1.110 1.00 89.19 144 ASN A O 1
ATOM 1097 N N . LEU A 1 145 ? -2.523 16.800 0.620 1.00 87.81 145 LEU A N 1
ATOM 1098 C CA . LEU A 1 145 ? -2.233 18.216 0.837 1.00 87.81 145 LEU A CA 1
ATOM 1099 C C . LEU A 1 145 ? -0.783 18.452 1.279 1.00 87.81 145 LEU A C 1
ATOM 1101 O O . LEU A 1 145 ? -0.218 19.495 0.943 1.00 87.81 145 LEU A O 1
ATOM 1105 N N . MET A 1 146 ? -0.145 17.477 1.939 1.00 93.06 146 MET A N 1
ATOM 1106 C CA . MET A 1 146 ? 1.279 17.553 2.290 1.00 93.06 146 MET A CA 1
ATOM 1107 C C . MET A 1 146 ? 2.184 17.711 1.063 1.00 93.06 146 MET A C 1
ATOM 1109 O O . MET A 1 146 ? 3.236 18.341 1.175 1.00 93.06 146 MET A O 1
ATOM 1113 N N . ALA A 1 147 ? 1.780 17.197 -0.106 1.00 89.81 147 ALA A N 1
ATOM 1114 C CA . ALA A 1 147 ? 2.560 17.265 -1.344 1.00 89.81 147 ALA A CA 1
ATOM 1115 C C . ALA A 1 147 ? 2.777 18.695 -1.865 1.00 89.81 147 ALA A C 1
ATOM 1117 O O . ALA A 1 147 ? 3.662 18.924 -2.686 1.00 89.81 147 ALA A O 1
ATOM 1118 N N . LYS A 1 148 ? 1.988 19.666 -1.383 1.00 88.88 148 LYS A N 1
ATOM 1119 C CA . LYS A 1 148 ? 2.152 21.086 -1.723 1.00 88.88 148 LYS A CA 1
ATOM 1120 C C . LYS A 1 148 ? 3.456 21.673 -1.193 1.00 88.88 148 LYS A C 1
ATOM 1122 O O . LYS A 1 148 ? 3.950 22.648 -1.750 1.00 88.88 148 LYS A O 1
ATOM 1127 N N . ASP A 1 149 ? 3.987 21.110 -0.111 1.00 92.81 149 ASP A N 1
ATOM 1128 C CA . ASP A 1 149 ? 5.253 21.530 0.469 1.00 92.81 149 ASP A CA 1
ATOM 1129 C C . ASP A 1 149 ? 6.381 20.610 -0.028 1.00 92.81 149 ASP A C 1
ATOM 1131 O O . ASP A 1 149 ? 6.421 19.435 0.352 1.00 92.81 149 ASP A O 1
ATOM 1135 N N . PRO A 1 150 ? 7.336 21.116 -0.833 1.00 91.50 150 PRO A N 1
ATOM 1136 C CA . PRO A 1 150 ? 8.441 20.316 -1.360 1.00 91.50 150 PRO A CA 1
ATOM 1137 C C . PRO A 1 150 ? 9.288 19.634 -0.279 1.00 91.50 150 PRO A C 1
ATOM 1139 O O . PRO A 1 150 ? 9.937 18.626 -0.554 1.00 91.50 150 PRO A O 1
ATOM 1142 N N . ARG A 1 151 ? 9.278 20.143 0.961 1.00 94.06 151 ARG A N 1
ATOM 1143 C CA . ARG A 1 151 ? 9.992 19.529 2.093 1.00 94.06 151 ARG A CA 1
ATOM 1144 C C . ARG A 1 151 ? 9.449 18.144 2.448 1.00 94.06 151 ARG A C 1
ATOM 1146 O O . ARG A 1 151 ? 10.179 17.341 3.020 1.00 94.06 151 ARG A O 1
ATOM 1153 N N . ASN A 1 152 ? 8.204 17.848 2.079 1.00 94.19 152 ASN A N 1
ATOM 1154 C CA . ASN A 1 152 ? 7.579 16.552 2.321 1.00 94.19 152 ASN A CA 1
ATOM 1155 C C . ASN A 1 152 ? 7.909 15.506 1.248 1.00 94.19 152 ASN A C 1
ATOM 1157 O O . ASN A 1 152 ? 7.544 14.347 1.429 1.00 94.19 152 ASN A O 1
ATOM 1161 N N . ALA A 1 153 ? 8.625 15.862 0.173 1.00 89.44 153 ALA A N 1
ATOM 1162 C CA . ALA A 1 153 ? 8.925 14.948 -0.934 1.00 89.44 153 ALA A CA 1
ATOM 1163 C C . ALA A 1 153 ? 9.637 13.658 -0.486 1.00 89.44 153 ALA A C 1
ATOM 1165 O O . ALA A 1 153 ? 9.397 12.591 -1.043 1.00 89.44 153 ALA A O 1
ATOM 1166 N N . THR A 1 154 ? 10.480 13.744 0.547 1.00 90.19 154 THR A N 1
ATOM 1167 C CA . THR A 1 154 ? 11.183 12.593 1.137 1.00 90.19 154 THR A CA 1
ATOM 1168 C C . THR A 1 154 ? 10.570 12.127 2.458 1.00 90.19 154 THR A C 1
ATOM 1170 O O . THR A 1 154 ? 11.155 11.282 3.131 1.00 90.19 154 THR A O 1
ATOM 1173 N N . SER A 1 155 ? 9.407 12.649 2.849 1.00 95.44 155 SER A N 1
ATOM 1174 C CA . SER A 1 155 ? 8.682 12.192 4.040 1.00 95.44 155 SER A CA 1
ATOM 1175 C C . SER A 1 155 ? 7.972 10.857 3.790 1.00 95.44 155 SER A C 1
ATOM 1177 O O . SER A 1 155 ? 7.966 10.341 2.666 1.00 95.44 155 SER A O 1
ATOM 1179 N N . ASP A 1 156 ? 7.343 10.335 4.842 1.00 97.00 156 ASP A N 1
ATOM 1180 C CA . ASP A 1 156 ? 6.455 9.175 4.768 1.00 97.00 156 ASP A CA 1
ATOM 1181 C C . ASP A 1 156 ? 5.002 9.546 4.433 1.00 97.00 156 ASP A C 1
ATOM 1183 O O . ASP A 1 156 ? 4.143 8.671 4.405 1.00 97.00 156 ASP A O 1
ATOM 1187 N N . PHE A 1 157 ? 4.714 10.833 4.187 1.00 97.19 157 PHE A N 1
ATOM 1188 C CA . PHE A 1 157 ? 3.367 11.355 3.919 1.00 97.19 157 PHE A CA 1
ATOM 1189 C C . PHE A 1 157 ? 2.333 10.934 4.974 1.00 97.19 157 PHE A C 1
ATOM 1191 O O . PHE A 1 157 ? 1.195 10.579 4.663 1.00 97.19 157 PHE A O 1
ATOM 1198 N N . LEU A 1 158 ? 2.749 10.959 6.242 1.00 97.81 158 LEU A N 1
ATOM 1199 C CA . LEU A 1 158 ? 1.868 10.772 7.388 1.00 97.81 158 LEU A CA 1
ATOM 1200 C C . LEU A 1 158 ? 1.393 12.151 7.872 1.00 97.81 158 LEU A C 1
ATOM 1202 O O . LEU A 1 158 ? 2.225 12.922 8.360 1.00 97.81 158 LEU A O 1
ATOM 1206 N N . PRO A 1 159 ? 0.098 12.487 7.732 1.00 95.94 159 PRO A N 1
ATOM 1207 C CA . PRO A 1 159 ? -0.424 13.793 8.122 1.00 95.94 159 PRO A CA 1
ATOM 1208 C C . PRO A 1 159 ? -0.357 13.970 9.647 1.00 95.94 159 PRO A C 1
ATOM 1210 O O . PRO A 1 159 ? -1.042 13.249 10.379 1.00 95.94 159 PRO A O 1
ATOM 1213 N N . PRO A 1 160 ? 0.456 14.913 10.162 1.00 95.38 160 PRO A N 1
ATOM 1214 C CA . PRO A 1 160 ? 0.640 15.075 11.604 1.00 95.38 160 PRO A CA 1
ATOM 1215 C C . PRO A 1 160 ? -0.644 15.541 12.305 1.00 95.38 160 PRO A C 1
ATOM 1217 O O . PRO A 1 160 ? -0.890 15.181 13.455 1.00 95.38 160 PRO A O 1
ATOM 1220 N N . ASP A 1 161 ? -1.481 16.297 11.596 1.00 93.75 161 ASP A N 1
ATOM 1221 C CA . ASP A 1 161 ? -2.772 16.815 12.046 1.00 93.75 161 ASP A CA 1
ATOM 1222 C C . ASP A 1 161 ? -3.906 15.778 12.007 1.00 93.75 161 ASP A C 1
ATOM 1224 O O . ASP A 1 161 ? -5.040 16.134 12.310 1.00 93.75 161 ASP A O 1
ATOM 1228 N N . ARG A 1 162 ? -3.620 14.529 11.610 1.00 96.81 162 ARG A N 1
ATOM 1229 C CA . ARG A 1 162 ? -4.532 13.370 11.683 1.00 96.81 162 ARG A CA 1
ATOM 1230 C C . ARG A 1 162 ? -3.882 12.160 12.349 1.00 96.81 162 ARG A C 1
ATOM 1232 O O . ARG A 1 162 ? -4.290 11.019 12.123 1.00 96.81 162 ARG A O 1
ATOM 1239 N N . SER A 1 163 ? -2.834 12.388 13.138 1.00 97.19 163 SER A N 1
ATOM 1240 C CA . SER A 1 163 ? -2.071 11.317 13.788 1.00 97.19 163 SER A CA 1
ATOM 1241 C C . SER A 1 163 ? -2.928 10.460 14.725 1.00 97.19 163 SER A C 1
ATOM 1243 O O . SER A 1 163 ? -2.697 9.262 14.841 1.00 97.19 163 SER A O 1
ATOM 1245 N N . GLU A 1 164 ? -3.969 11.035 15.323 1.00 97.75 164 GLU A N 1
ATOM 1246 C CA . GLU A 1 164 ? -4.950 10.343 16.154 1.00 97.75 164 GLU A CA 1
ATOM 1247 C C . GLU A 1 164 ? -5.793 9.321 15.379 1.00 97.75 164 GLU A C 1
ATOM 1249 O O . GLU A 1 164 ? -6.233 8.330 15.960 1.00 97.75 164 GLU A O 1
ATOM 1254 N N . LEU A 1 165 ? -5.990 9.517 14.070 1.00 98.06 165 LEU A N 1
ATOM 1255 C CA . LEU A 1 165 ? -6.736 8.601 13.204 1.00 98.06 165 LEU A CA 1
ATOM 1256 C C . LEU A 1 165 ? -5.878 7.439 12.681 1.00 98.06 165 LEU A C 1
ATOM 1258 O O . LEU A 1 165 ? -6.420 6.479 12.128 1.00 98.06 165 LEU A O 1
ATOM 1262 N N . ILE A 1 166 ? -4.555 7.513 12.842 1.00 98.56 166 ILE A N 1
ATOM 1263 C CA . ILE A 1 166 ? -3.598 6.508 12.375 1.00 98.56 166 ILE A CA 1
ATOM 1264 C C . ILE A 1 166 ? -3.311 5.524 13.509 1.00 98.56 166 ILE A C 1
ATOM 1266 O O . ILE A 1 166 ? -2.807 5.886 14.567 1.00 98.56 166 ILE A O 1
ATOM 1270 N N . LEU A 1 167 ? -3.606 4.247 13.276 1.00 98.50 167 LEU A N 1
ATOM 1271 C CA . LEU A 1 167 ? -3.376 3.182 14.249 1.00 98.50 167 LEU A CA 1
ATOM 1272 C C . LEU A 1 167 ? -1.970 2.607 14.140 1.00 98.50 167 LEU A C 1
ATOM 1274 O O . LEU A 1 167 ? -1.348 2.322 15.159 1.00 98.50 167 LEU A O 1
ATOM 1278 N N . GLN A 1 168 ? -1.499 2.387 12.913 1.00 98.50 168 GLN A N 1
ATOM 1279 C CA . GLN A 1 168 ? -0.176 1.855 12.594 1.00 98.50 168 GLN A CA 1
ATOM 1280 C C . GLN A 1 168 ? 0.257 2.392 11.232 1.00 98.50 168 GLN A C 1
ATOM 1282 O O . GLN A 1 168 ? -0.580 2.569 10.348 1.00 98.50 168 GLN A O 1
ATOM 1287 N N . ALA A 1 169 ? 1.552 2.601 11.032 1.00 98.44 169 ALA A N 1
ATOM 1288 C CA . ALA A 1 169 ? 2.088 3.044 9.753 1.00 98.44 169 ALA A CA 1
ATOM 1289 C C . ALA A 1 169 ? 3.464 2.434 9.516 1.00 98.44 169 ALA A C 1
ATOM 1291 O O . ALA A 1 169 ? 4.274 2.367 10.441 1.00 98.44 169 ALA A O 1
ATOM 1292 N N . THR A 1 170 ? 3.720 2.013 8.281 1.00 98.31 170 THR A N 1
ATOM 1293 C CA . THR A 1 170 ? 5.080 1.741 7.810 1.00 98.31 170 THR A CA 1
ATOM 1294 C C . THR A 1 170 ? 5.781 3.046 7.444 1.00 98.31 170 THR A C 1
ATOM 1296 O O . THR A 1 170 ? 5.132 4.050 7.138 1.00 98.31 170 THR A O 1
ATOM 1299 N N . ALA A 1 171 ? 7.107 3.003 7.368 1.00 96.81 171 ALA A N 1
ATOM 1300 C CA . ALA A 1 171 ? 7.862 3.958 6.573 1.00 96.81 171 ALA A CA 1
ATOM 1301 C C . ALA A 1 171 ? 7.465 3.866 5.087 1.00 96.81 171 ALA A C 1
ATOM 1303 O O . ALA A 1 171 ? 6.881 2.874 4.624 1.00 96.81 171 ALA A O 1
ATOM 1304 N N . MET A 1 172 ? 7.810 4.897 4.322 1.00 97.44 172 MET A N 1
ATOM 1305 C CA . MET A 1 172 ? 7.767 4.863 2.868 1.00 97.44 172 MET A CA 1
ATOM 1306 C C . MET A 1 172 ? 8.910 3.993 2.346 1.00 97.44 172 MET A C 1
ATOM 1308 O O . MET A 1 172 ? 10.086 4.267 2.602 1.00 97.44 172 MET A O 1
ATOM 1312 N N . ILE A 1 173 ? 8.562 2.948 1.599 1.00 96.62 173 ILE A N 1
ATOM 1313 C CA . ILE A 1 173 ? 9.504 1.968 1.055 1.00 96.62 173 ILE A CA 1
ATOM 1314 C C . ILE A 1 173 ? 9.399 1.918 -0.467 1.00 96.62 173 ILE A C 1
ATOM 1316 O O . ILE A 1 173 ? 8.332 2.153 -1.033 1.00 96.62 173 ILE A O 1
ATOM 1320 N N . GLY A 1 174 ? 10.487 1.583 -1.153 1.00 92.62 174 GLY A N 1
ATOM 1321 C CA . GLY A 1 174 ? 10.501 1.536 -2.615 1.00 92.62 174 GLY A CA 1
ATOM 1322 C C . GLY A 1 174 ? 11.882 1.752 -3.209 1.00 92.62 174 GLY A C 1
ATOM 1323 O O . GLY A 1 174 ? 12.878 1.854 -2.490 1.00 92.62 174 GLY A O 1
ATOM 1324 N N . ALA A 1 175 ? 11.945 1.803 -4.538 1.00 85.62 175 ALA A N 1
ATOM 1325 C CA . ALA A 1 175 ? 13.198 1.950 -5.274 1.00 85.62 175 ALA A CA 1
ATOM 1326 C C . ALA A 1 175 ? 13.918 3.283 -4.987 1.00 85.62 175 ALA A C 1
ATOM 1328 O O . ALA A 1 175 ? 15.140 3.357 -5.130 1.00 85.62 175 ALA A O 1
ATOM 1329 N N . GLY A 1 176 ? 13.184 4.326 -4.576 1.00 81.44 176 GLY A N 1
ATOM 1330 C CA . GLY A 1 176 ? 13.739 5.623 -4.182 1.00 81.44 176 GLY A CA 1
ATOM 1331 C C . GLY A 1 176 ? 14.191 5.699 -2.720 1.00 81.44 176 GLY A C 1
ATOM 1332 O O . GLY A 1 176 ? 14.677 6.743 -2.282 1.00 81.44 176 GLY A O 1
ATOM 1333 N N . ARG A 1 177 ? 14.026 4.618 -1.947 1.00 90.06 177 ARG A N 1
ATOM 1334 C CA . ARG A 1 177 ? 14.209 4.590 -0.489 1.00 90.06 177 ARG A CA 1
ATOM 1335 C C . ARG A 1 177 ? 15.366 3.685 -0.079 1.00 90.06 177 ARG A C 1
ATOM 1337 O O . ARG A 1 177 ? 15.935 2.946 -0.875 1.00 90.06 177 ARG A O 1
ATOM 1344 N N . SER A 1 178 ? 15.736 3.755 1.198 1.00 87.75 178 SER A N 1
ATOM 1345 C CA . SER A 1 178 ? 16.809 2.930 1.772 1.00 87.75 178 SER A CA 1
ATOM 1346 C C . SER A 1 178 ? 16.426 1.455 1.925 1.00 87.75 178 SER A C 1
ATOM 1348 O O . SER A 1 178 ? 17.305 0.612 2.099 1.00 87.75 178 SER A O 1
ATOM 1350 N N . THR A 1 179 ? 15.130 1.139 1.880 1.00 90.88 179 THR A N 1
ATOM 1351 C CA . THR A 1 179 ? 14.595 -0.217 2.003 1.00 90.88 179 THR A CA 1
ATOM 1352 C C . THR A 1 179 ? 13.349 -0.391 1.135 1.00 90.88 179 THR A C 1
ATOM 1354 O O . THR A 1 179 ? 12.605 0.555 0.875 1.00 90.88 179 THR A O 1
ATOM 1357 N N . GLN A 1 180 ? 13.118 -1.631 0.712 1.00 94.19 180 GLN A N 1
ATOM 1358 C CA . GLN A 1 180 ? 11.925 -2.090 -0.007 1.00 94.19 180 GLN A CA 1
ATOM 1359 C C . GLN A 1 180 ? 11.040 -2.991 0.867 1.00 94.19 180 GLN A C 1
ATOM 1361 O O . GLN A 1 180 ? 10.163 -3.692 0.363 1.00 94.19 180 GLN A O 1
ATOM 1366 N N . ILE A 1 181 ? 11.294 -3.010 2.175 1.00 96.75 181 ILE A N 1
ATOM 1367 C CA . ILE A 1 181 ? 10.553 -3.786 3.165 1.00 96.75 181 ILE A CA 1
ATOM 1368 C C . ILE A 1 181 ? 10.441 -3.017 4.472 1.00 96.75 181 ILE A C 1
ATOM 1370 O O . ILE A 1 181 ? 11.409 -2.390 4.910 1.00 96.75 181 ILE A O 1
ATOM 1374 N N . ASP A 1 182 ? 9.279 -3.128 5.102 1.00 97.88 182 ASP A N 1
ATOM 1375 C CA . ASP A 1 182 ? 9.050 -2.720 6.481 1.00 97.88 182 ASP A CA 1
ATOM 1376 C C . ASP A 1 182 ? 8.179 -3.760 7.201 1.00 97.88 182 ASP A C 1
ATOM 1378 O O . ASP A 1 182 ? 7.394 -4.480 6.575 1.00 97.88 182 ASP A O 1
ATOM 1382 N N . VAL A 1 183 ? 8.349 -3.887 8.516 1.00 98.25 183 VAL A N 1
ATOM 1383 C CA . VAL A 1 183 ? 7.700 -4.921 9.326 1.00 98.25 183 VAL A CA 1
ATOM 1384 C C . VAL A 1 183 ? 7.046 -4.302 10.550 1.00 98.25 183 VAL A C 1
ATOM 1386 O O . VAL A 1 183 ? 7.719 -3.892 11.493 1.00 98.25 183 VAL A O 1
ATOM 1389 N N . LEU A 1 184 ? 5.716 -4.327 10.582 1.00 98.25 184 LEU A N 1
ATOM 1390 C CA . LEU A 1 184 ? 4.938 -3.884 11.733 1.00 98.25 184 LEU A CA 1
ATOM 1391 C C . LEU A 1 184 ? 4.635 -5.053 12.664 1.00 98.25 184 LEU A C 1
ATOM 1393 O O . LEU A 1 184 ? 4.291 -6.154 12.228 1.00 98.25 184 LEU A O 1
ATOM 1397 N N . ARG A 1 185 ? 4.718 -4.788 13.967 1.00 98.38 185 ARG A N 1
ATOM 1398 C CA . ARG A 1 185 ? 4.387 -5.727 15.043 1.00 98.38 185 ARG A CA 1
ATOM 1399 C C . ARG A 1 185 ? 3.470 -5.033 16.035 1.00 98.38 185 ARG A C 1
ATOM 1401 O O . ARG A 1 185 ? 3.914 -4.190 16.808 1.00 98.38 185 ARG A O 1
ATOM 1408 N N . PHE A 1 186 ? 2.190 -5.375 16.002 1.00 98.62 186 PHE A N 1
ATOM 1409 C CA . PHE A 1 186 ? 1.164 -4.692 16.787 1.00 98.62 186 PHE A CA 1
ATOM 1410 C C . PHE A 1 186 ? 0.081 -5.663 17.245 1.00 98.62 186 PHE A C 1
ATOM 1412 O O . PHE A 1 186 ? -0.025 -6.778 16.743 1.00 98.62 186 PHE A O 1
ATOM 1419 N N . LYS A 1 187 ? -0.729 -5.259 18.222 1.00 98.56 187 LYS A N 1
ATOM 1420 C CA . LYS A 1 187 ? -1.948 -5.994 18.572 1.00 98.56 187 LYS A CA 1
ATOM 1421 C C . LYS A 1 187 ? -3.118 -5.391 17.816 1.00 98.56 187 LYS A C 1
ATOM 1423 O O . LYS A 1 187 ? -3.255 -4.169 17.800 1.00 98.56 187 LYS A O 1
ATOM 1428 N N . ALA A 1 188 ? -3.944 -6.238 17.211 1.00 98.50 188 ALA A N 1
ATOM 1429 C CA . ALA A 1 188 ? -5.179 -5.801 16.582 1.00 98.50 188 ALA A CA 1
ATOM 1430 C C . ALA A 1 188 ? -6.058 -5.032 17.593 1.00 98.50 188 ALA A C 1
ATOM 1432 O O . ALA A 1 188 ? -6.014 -5.343 18.792 1.00 98.50 188 ALA A O 1
ATOM 1433 N N . PRO A 1 189 ? -6.856 -4.048 17.138 1.00 98.56 189 PRO A N 1
ATOM 1434 C CA . PRO A 1 189 ? -7.846 -3.378 17.975 1.00 98.56 189 PRO A CA 1
ATOM 1435 C C . PRO A 1 189 ? -8.735 -4.370 18.736 1.00 98.56 189 PRO A C 1
ATOM 1437 O O . PRO A 1 189 ? -8.946 -5.499 18.296 1.00 98.56 189 PRO A O 1
ATOM 1440 N N . GLN A 1 190 ? -9.240 -3.960 19.899 1.00 98.19 190 GLN A N 1
ATOM 1441 C CA . GLN A 1 190 ? -10.162 -4.791 20.686 1.00 98.19 190 GLN A CA 1
ATOM 1442 C C . GLN A 1 190 ? -11.597 -4.730 20.156 1.00 98.19 190 GLN A C 1
ATOM 1444 O O . GLN A 1 190 ? -12.375 -5.659 20.353 1.00 98.19 190 GLN A O 1
ATOM 1449 N N . GLU A 1 191 ? -11.955 -3.631 19.502 1.00 98.06 191 GLU A N 1
ATOM 1450 C CA . GLU A 1 191 ? -13.289 -3.428 18.958 1.00 98.06 191 GLU A CA 1
ATOM 1451 C C . GLU A 1 191 ? -13.410 -4.145 17.606 1.00 98.06 191 GLU A C 1
ATOM 1453 O O . GLU A 1 191 ? -12.586 -3.920 16.716 1.00 98.06 191 GLU A O 1
ATOM 1458 N N . PRO A 1 192 ? -14.406 -5.030 17.426 1.00 98.06 192 PRO A N 1
ATOM 1459 C CA . PRO A 1 192 ? -14.699 -5.588 16.117 1.00 98.06 192 PRO A CA 1
ATOM 1460 C C . PRO A 1 192 ? -15.102 -4.492 15.130 1.00 98.06 192 PRO A C 1
ATOM 1462 O O . PRO A 1 192 ? -15.891 -3.608 15.461 1.00 98.06 192 PRO A O 1
ATOM 1465 N N . GLY A 1 193 ? -14.597 -4.562 13.903 1.00 97.69 193 GLY A N 1
ATOM 1466 C CA . GLY A 1 193 ? -14.848 -3.525 12.912 1.00 97.69 193 GLY A CA 1
ATOM 1467 C C . GLY A 1 193 ? -14.017 -3.660 11.644 1.00 97.69 193 GLY A C 1
ATOM 1468 O O . GLY A 1 193 ? -13.155 -4.533 11.516 1.00 97.69 193 GLY A O 1
ATOM 1469 N N . LEU A 1 194 ? -14.300 -2.766 10.698 1.00 97.81 194 LEU A N 1
ATOM 1470 C CA . LEU A 1 194 ? -13.548 -2.612 9.458 1.00 97.81 194 LEU A CA 1
ATOM 1471 C C . LEU A 1 194 ? -12.520 -1.494 9.633 1.00 97.81 194 LEU A C 1
ATOM 1473 O O . LEU A 1 194 ? -12.888 -0.324 9.729 1.00 97.81 194 LEU A O 1
ATOM 1477 N N . TYR A 1 195 ? -11.243 -1.861 9.653 1.00 98.50 195 TYR A N 1
ATOM 1478 C CA . TYR A 1 195 ? -10.118 -0.944 9.803 1.00 98.50 195 TYR A CA 1
ATOM 1479 C C . TYR A 1 195 ? -9.392 -0.826 8.466 1.00 98.50 195 TYR A C 1
ATOM 1481 O O . TYR A 1 195 ? -8.690 -1.761 8.067 1.00 98.50 195 TYR A O 1
ATOM 1489 N N . PRO A 1 196 ? -9.568 0.276 7.725 1.00 97.88 196 PRO A N 1
ATOM 1490 C CA . PRO A 1 196 ? -8.926 0.415 6.433 1.00 97.88 196 PRO A CA 1
ATOM 1491 C C . PRO A 1 196 ? -7.409 0.510 6.577 1.00 97.88 196 PRO A C 1
ATOM 1493 O O . PRO A 1 196 ? -6.903 1.144 7.502 1.00 97.88 196 PRO A O 1
ATOM 1496 N N . TYR A 1 197 ? -6.684 -0.076 5.631 1.00 98.56 197 TYR A N 1
ATOM 1497 C CA . TYR A 1 197 ? -5.290 0.264 5.387 1.00 98.56 197 TYR A CA 1
ATOM 1498 C C . TYR A 1 197 ? -5.143 0.908 4.018 1.00 98.56 197 TYR A C 1
ATOM 1500 O O . TYR A 1 197 ? -5.838 0.549 3.070 1.00 98.56 197 TYR A O 1
ATOM 1508 N N . VAL A 1 198 ? -4.260 1.893 3.920 1.00 98.00 198 VAL A N 1
ATOM 1509 C CA . VAL A 1 198 ? -4.192 2.791 2.772 1.00 98.00 198 VAL A CA 1
ATOM 1510 C C . VAL A 1 198 ? -2.755 3.221 2.504 1.00 98.00 198 VAL A C 1
ATOM 1512 O O . VAL A 1 198 ? -1.968 3.381 3.436 1.00 98.00 198 VAL A O 1
ATOM 1515 N N . CYS A 1 199 ? -2.409 3.399 1.231 1.00 98.06 199 CYS A N 1
ATOM 1516 C CA . CYS A 1 199 ? -1.189 4.099 0.854 1.00 98.06 199 CYS A CA 1
ATOM 1517 C C . CYS A 1 199 ? -1.445 5.608 0.878 1.00 98.06 199 CYS A C 1
ATOM 1519 O O . CYS A 1 199 ? -2.349 6.092 0.200 1.00 98.06 199 CYS A O 1
ATOM 1521 N N . THR A 1 200 ? -0.651 6.353 1.640 1.00 97.12 200 THR A N 1
ATOM 1522 C CA . THR A 1 200 ? -0.768 7.813 1.755 1.00 97.12 200 THR A CA 1
ATOM 1523 C C . THR A 1 200 ? 0.232 8.565 0.880 1.00 97.12 200 THR A C 1
ATOM 1525 O O . THR A 1 200 ? 0.313 9.788 0.964 1.00 97.12 200 THR A O 1
ATOM 1528 N N . PHE A 1 201 ? 0.957 7.873 -0.009 1.00 95.00 201 PHE A N 1
ATOM 1529 C CA . PHE A 1 201 ? 1.677 8.558 -1.080 1.00 95.00 201 PHE A CA 1
ATOM 1530 C C . PHE A 1 201 ? 0.679 9.402 -1.902 1.00 95.00 201 PHE A C 1
ATOM 1532 O O . PHE A 1 201 ? -0.421 8.915 -2.202 1.00 95.00 201 PHE A O 1
ATOM 1539 N N . PRO A 1 202 ? 1.010 10.658 -2.256 1.00 91.19 202 PRO A N 1
ATOM 1540 C CA . PRO A 1 202 ? 0.048 11.579 -2.851 1.00 91.19 202 PRO A CA 1
ATOM 1541 C C . PRO A 1 202 ? -0.674 11.000 -4.075 1.00 91.19 202 PRO A C 1
ATOM 1543 O O . PRO A 1 202 ? -0.061 10.620 -5.067 1.00 91.19 202 PRO A O 1
ATOM 1546 N N . GLY A 1 203 ? -2.002 10.944 -3.997 1.00 86.56 203 GLY A N 1
ATOM 1547 C CA . GLY A 1 203 ? -2.911 10.437 -5.025 1.00 86.56 203 GLY A CA 1
ATOM 1548 C C . GLY A 1 203 ? -3.253 8.950 -4.903 1.00 86.56 203 GLY A C 1
ATOM 1549 O O . GLY A 1 203 ? -4.288 8.533 -5.418 1.00 86.56 203 GLY A O 1
ATOM 1550 N N . HIS A 1 204 ? -2.455 8.147 -4.193 1.00 91.81 204 HIS A N 1
ATOM 1551 C CA . HIS A 1 204 ? -2.617 6.689 -4.193 1.00 91.81 204 HIS A CA 1
ATOM 1552 C C . HIS A 1 204 ? -3.795 6.213 -3.343 1.00 91.81 204 HIS A C 1
ATOM 1554 O O . HIS A 1 204 ? -4.454 5.241 -3.709 1.00 91.81 204 HIS A O 1
ATOM 1560 N N . TRP A 1 205 ? -4.100 6.909 -2.244 1.00 90.19 205 TRP A N 1
ATOM 1561 C CA . TRP A 1 205 ? -5.095 6.499 -1.242 1.00 90.19 205 TRP A CA 1
ATOM 1562 C C . TRP A 1 205 ? -6.479 6.176 -1.813 1.00 90.19 205 TRP A C 1
ATOM 1564 O O . TRP A 1 205 ? -7.232 5.384 -1.244 1.00 90.19 205 TRP A O 1
ATOM 1574 N N . ILE A 1 206 ? -6.801 6.782 -2.954 1.00 84.38 206 ILE A N 1
ATOM 1575 C CA . ILE A 1 206 ? -8.085 6.653 -3.627 1.00 84.38 206 ILE A CA 1
ATOM 1576 C C . ILE A 1 206 ? -8.311 5.213 -4.120 1.00 84.38 206 ILE A C 1
ATOM 1578 O O . ILE A 1 206 ? -9.423 4.694 -4.031 1.00 84.38 206 ILE A O 1
ATOM 1582 N N . VAL A 1 207 ? -7.257 4.558 -4.617 1.00 87.25 207 VAL A N 1
ATOM 1583 C CA . VAL A 1 207 ? -7.325 3.208 -5.210 1.00 87.25 207 VAL A CA 1
ATOM 1584 C C . VAL A 1 207 ? -6.501 2.174 -4.448 1.00 87.25 207 VAL A C 1
ATOM 1586 O O . VAL A 1 207 ? -6.860 0.999 -4.422 1.00 87.25 207 VAL A O 1
ATOM 1589 N N . MET A 1 208 ? -5.417 2.601 -3.805 1.00 94.81 208 MET A N 1
ATOM 1590 C CA . MET A 1 208 ? -4.465 1.736 -3.124 1.00 94.81 208 MET A CA 1
ATOM 1591 C C . MET A 1 208 ? -4.830 1.608 -1.645 1.00 94.81 208 MET A C 1
ATOM 1593 O O . MET A 1 208 ? -4.203 2.196 -0.762 1.00 94.81 208 MET A O 1
ATOM 1597 N N . ASN A 1 209 ? -5.896 0.857 -1.384 1.00 95.50 209 ASN A N 1
ATOM 1598 C CA . ASN A 1 209 ? -6.398 0.578 -0.045 1.00 95.50 209 ASN A CA 1
ATOM 1599 C C . ASN A 1 209 ? -6.940 -0.856 0.075 1.00 95.50 209 ASN A C 1
ATOM 1601 O O . ASN A 1 209 ? -7.130 -1.556 -0.919 1.00 95.50 209 ASN A O 1
ATOM 1605 N N . GLY A 1 210 ? -7.145 -1.296 1.312 1.00 96.50 210 GLY A N 1
ATOM 1606 C CA . GLY A 1 210 ? -7.771 -2.566 1.662 1.00 96.50 210 GLY A CA 1
ATOM 1607 C C . GLY A 1 210 ? -8.282 -2.556 3.103 1.00 96.50 210 GLY A C 1
ATOM 1608 O O . GLY A 1 210 ? -8.305 -1.505 3.748 1.00 96.50 210 GLY A O 1
ATOM 1609 N N . LEU A 1 211 ? -8.724 -3.707 3.611 1.00 97.88 211 LEU A N 1
ATOM 1610 C CA . LEU A 1 211 ? -9.397 -3.811 4.911 1.00 97.88 211 LEU A CA 1
ATOM 1611 C C . LEU A 1 211 ? -8.738 -4.818 5.861 1.00 97.88 211 LEU A C 1
ATOM 1613 O O . LEU A 1 211 ? -8.646 -6.009 5.576 1.00 97.88 211 LEU A O 1
ATOM 1617 N N . MET A 1 212 ? -8.347 -4.358 7.047 1.00 98.56 212 MET A N 1
ATOM 1618 C CA . MET A 1 212 ? -8.157 -5.230 8.201 1.00 98.56 212 MET A CA 1
ATOM 1619 C C . MET A 1 212 ? -9.514 -5.429 8.880 1.00 98.56 212 MET A C 1
ATOM 1621 O O . MET A 1 212 ? -10.109 -4.482 9.396 1.00 98.56 212 MET A O 1
ATOM 1625 N N . VAL A 1 213 ? -10.007 -6.662 8.895 1.00 98.44 213 VAL A N 1
ATOM 1626 C CA . VAL A 1 213 ? -11.278 -7.019 9.533 1.00 98.44 213 VAL A CA 1
ATOM 1627 C C . VAL A 1 213 ? -10.985 -7.570 10.920 1.00 98.44 213 VAL A C 1
ATOM 1629 O O . VAL A 1 213 ? -10.380 -8.634 11.052 1.00 98.44 213 VAL A O 1
ATOM 1632 N N . VAL A 1 214 ? -11.412 -6.852 11.956 1.00 98.56 214 VAL A N 1
ATOM 1633 C CA . VAL A 1 214 ? -11.318 -7.321 13.341 1.00 98.56 214 VAL A CA 1
ATOM 1634 C C . VAL A 1 214 ? -12.630 -8.012 13.696 1.00 98.56 214 VAL A C 1
ATOM 1636 O O . VAL A 1 214 ? -13.675 -7.367 13.737 1.00 98.56 214 VAL A O 1
ATOM 1639 N N . ALA A 1 215 ? -12.590 -9.321 13.936 1.00 98.06 215 ALA A N 1
ATOM 1640 C CA . ALA A 1 215 ? -13.777 -10.123 14.222 1.00 98.06 215 ALA A CA 1
ATOM 1641 C C . ALA A 1 215 ? -13.455 -11.305 15.146 1.00 98.06 215 ALA A C 1
ATOM 1643 O O . ALA A 1 215 ? -12.426 -11.962 15.013 1.00 98.06 215 ALA A O 1
ATOM 1644 N N . GLY A 1 216 ? -14.352 -11.610 16.083 1.00 96.75 216 GLY A N 1
ATOM 1645 C CA . GLY A 1 216 ? -14.236 -12.757 16.987 1.00 96.75 216 GLY A CA 1
ATOM 1646 C C . GLY A 1 216 ? -14.605 -14.103 16.351 1.00 96.75 216 GLY A C 1
ATOM 1647 O O . GLY A 1 216 ? -14.371 -15.144 16.959 1.00 96.75 216 GLY A O 1
ATOM 1648 N N . SER A 1 21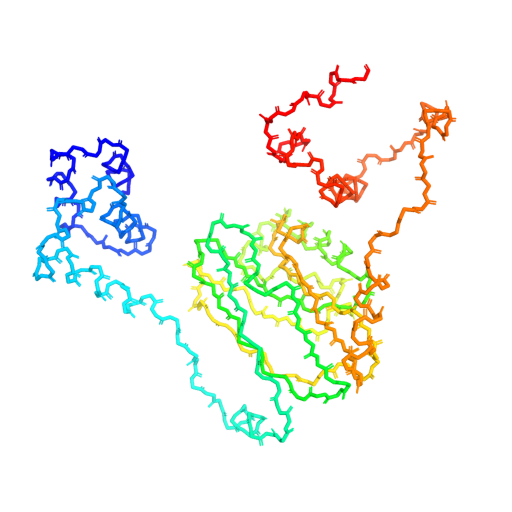7 ? -15.190 -14.104 15.148 1.00 96.19 217 SER A N 1
ATOM 1649 C CA . SER A 1 217 ? -15.537 -15.314 14.390 1.00 96.19 217 SER A CA 1
ATOM 1650 C C . SER A 1 217 ? -15.619 -15.030 12.889 1.00 96.19 217 SER A C 1
ATOM 1652 O O . SER A 1 217 ? -15.852 -13.886 12.495 1.00 96.19 217 SER A O 1
ATOM 1654 N N . ASP A 1 218 ? -15.507 -16.074 12.064 1.00 94.56 218 ASP A N 1
ATOM 1655 C CA . ASP A 1 218 ? -15.635 -15.967 10.602 1.00 94.56 218 ASP A CA 1
ATOM 1656 C C . ASP A 1 218 ? -17.004 -15.408 10.193 1.00 94.56 218 ASP A C 1
ATOM 1658 O O . ASP A 1 218 ? -17.092 -14.515 9.356 1.00 94.56 218 ASP A O 1
ATOM 1662 N N . ARG A 1 219 ? -18.073 -15.839 10.875 1.00 96.75 219 ARG A N 1
ATOM 1663 C CA . ARG A 1 219 ? -19.425 -15.305 10.668 1.00 96.75 219 ARG A CA 1
ATOM 1664 C C . ARG A 1 219 ? -19.483 -13.794 10.910 1.00 96.75 219 ARG A C 1
ATOM 1666 O O . ARG A 1 219 ? -20.067 -13.067 10.115 1.00 96.75 219 ARG A O 1
ATOM 1673 N N . GLN A 1 220 ? -18.887 -13.313 12.002 1.00 97.06 220 GLN A N 1
ATOM 1674 C CA . GLN A 1 220 ? -18.856 -11.876 12.283 1.00 97.06 220 GLN A CA 1
ATOM 1675 C C . GLN A 1 220 ? -18.025 -11.126 11.232 1.00 97.06 220 GLN A C 1
ATOM 1677 O O . GLN A 1 220 ? -18.387 -10.014 10.857 1.00 97.06 220 GLN A O 1
ATOM 1682 N N . ALA A 1 221 ? -16.936 -11.721 10.735 1.00 96.12 221 ALA A N 1
ATOM 1683 C CA . ALA A 1 221 ? -16.144 -11.131 9.659 1.00 96.12 221 ALA A CA 1
ATOM 1684 C C . ALA A 1 221 ? -16.971 -10.980 8.370 1.00 96.12 221 ALA A C 1
ATOM 1686 O O . ALA A 1 221 ? -16.958 -9.912 7.761 1.00 96.12 221 ALA A O 1
ATOM 1687 N N . GLU A 1 222 ? -17.738 -12.006 7.993 1.00 95.31 222 GLU A N 1
ATOM 1688 C CA . GLU A 1 222 ? -18.650 -11.965 6.843 1.00 95.31 222 GLU A CA 1
ATOM 1689 C C . GLU A 1 222 ? -19.736 -10.892 7.006 1.00 95.31 222 GLU A C 1
ATOM 1691 O O . GLU A 1 222 ? -19.986 -10.125 6.076 1.00 95.31 222 GLU A O 1
ATOM 1696 N N . GLU A 1 223 ? -20.349 -10.795 8.190 1.00 95.25 223 GLU A N 1
ATOM 1697 C CA . GLU A 1 223 ? -21.358 -9.776 8.505 1.00 95.25 223 GLU A CA 1
ATOM 1698 C C . GLU A 1 223 ? -20.774 -8.354 8.425 1.00 95.25 223 GLU A C 1
ATOM 1700 O O . GLU A 1 223 ? -21.379 -7.467 7.816 1.00 95.25 223 GLU A O 1
ATOM 1705 N N . LEU A 1 224 ? -19.569 -8.138 8.965 1.00 94.88 224 LEU A N 1
ATOM 1706 C CA . LEU A 1 224 ? -18.866 -6.857 8.879 1.00 94.88 224 LEU A CA 1
ATOM 1707 C C . LEU A 1 224 ? -18.547 -6.497 7.426 1.00 94.88 224 LEU A C 1
ATOM 1709 O O . LEU A 1 224 ? -18.880 -5.398 6.982 1.00 94.88 224 LEU A O 1
ATOM 1713 N N . LEU A 1 225 ? -17.965 -7.418 6.660 1.00 93.12 225 LEU A N 1
ATOM 1714 C CA . LEU A 1 225 ? -17.661 -7.193 5.247 1.00 93.12 225 LEU A CA 1
ATOM 1715 C C . LEU A 1 225 ? -18.925 -6.903 4.433 1.00 93.12 225 LEU A C 1
ATOM 1717 O O . LEU A 1 225 ? -18.912 -6.014 3.583 1.00 93.12 225 LEU A O 1
ATOM 1721 N N . ALA A 1 226 ? -20.026 -7.605 4.706 1.00 90.50 226 ALA A N 1
ATOM 1722 C CA . ALA A 1 226 ? -21.314 -7.335 4.078 1.00 90.50 226 ALA A CA 1
ATOM 1723 C C . ALA A 1 226 ? -21.838 -5.935 4.433 1.00 90.50 226 ALA A C 1
ATOM 1725 O O . ALA A 1 226 ? -22.299 -5.226 3.540 1.00 90.50 226 ALA A O 1
ATOM 1726 N N . SER A 1 227 ? -21.706 -5.507 5.693 1.00 86.38 227 SER A N 1
ATOM 1727 C CA . SER A 1 227 ? -22.118 -4.168 6.139 1.00 86.38 227 SER A CA 1
ATOM 1728 C C . SER A 1 227 ? -21.298 -3.033 5.514 1.00 86.38 227 SER A C 1
ATOM 1730 O O . SER A 1 227 ? -21.808 -1.930 5.334 1.00 86.38 227 SER A O 1
ATOM 1732 N N . GLY A 1 228 ? -20.039 -3.302 5.150 1.00 80.25 228 GLY A N 1
ATOM 1733 C CA . GLY A 1 228 ? -19.154 -2.337 4.497 1.00 80.25 228 GLY A CA 1
ATOM 1734 C C . GLY A 1 228 ? -19.378 -2.191 2.990 1.00 80.25 228 GLY A C 1
ATOM 1735 O O . GLY A 1 228 ? -18.828 -1.271 2.378 1.00 80.25 228 GLY A O 1
ATOM 1736 N N . ARG A 1 229 ? -20.169 -3.074 2.363 1.00 78.81 229 ARG A N 1
ATOM 1737 C CA . ARG A 1 229 ? -20.478 -2.963 0.931 1.00 78.81 229 ARG A CA 1
ATOM 1738 C C . ARG A 1 229 ? -21.405 -1.769 0.689 1.00 78.81 229 ARG A C 1
ATOM 1740 O O . ARG A 1 229 ? -22.372 -1.600 1.430 1.00 78.81 229 ARG A O 1
ATOM 1747 N N . PRO A 1 230 ? -21.164 -0.958 -0.359 1.00 71.56 230 PRO A N 1
ATOM 1748 C CA . PRO A 1 230 ? -22.082 0.111 -0.726 1.00 71.56 230 PRO A CA 1
ATOM 1749 C C . PRO A 1 230 ? -23.482 -0.462 -0.974 1.00 71.56 230 PRO A C 1
ATOM 1751 O O . PRO A 1 230 ? -23.678 -1.254 -1.895 1.00 71.56 230 PRO A O 1
ATOM 1754 N N . ALA A 1 231 ? -24.446 -0.074 -0.144 1.00 71.75 231 ALA A N 1
ATOM 1755 C CA . ALA A 1 231 ? -25.850 -0.352 -0.397 1.00 71.75 231 ALA A CA 1
ATOM 1756 C C . ALA A 1 231 ? -26.393 0.665 -1.407 1.00 71.75 231 ALA A C 1
ATOM 1758 O O . ALA A 1 231 ? -25.995 1.834 -1.398 1.00 71.75 231 ALA A O 1
ATOM 1759 N N . LEU A 1 232 ? -27.324 0.236 -2.260 1.00 77.25 232 LEU A N 1
ATOM 1760 C CA . LEU A 1 232 ? -28.110 1.169 -3.060 1.00 77.25 232 LEU A CA 1
ATOM 1761 C C . LEU A 1 232 ? -28.979 1.989 -2.098 1.00 77.25 232 LEU A C 1
ATOM 1763 O O . LEU A 1 232 ? -29.963 1.484 -1.567 1.00 77.25 232 LEU A O 1
ATOM 1767 N N . VAL A 1 233 ? -28.573 3.233 -1.836 1.00 77.06 233 VAL A N 1
ATOM 1768 C CA . VAL A 1 233 ? -29.296 4.136 -0.926 1.00 77.06 233 VAL A CA 1
ATOM 1769 C C . VAL A 1 233 ? -30.552 4.669 -1.605 1.00 77.06 233 VAL A C 1
ATOM 1771 O O . VAL A 1 233 ? -31.636 4.646 -1.030 1.00 77.06 233 VAL A O 1
ATOM 1774 N N . ARG A 1 234 ? -30.392 5.169 -2.832 1.00 81.75 234 ARG A N 1
ATOM 1775 C CA . ARG A 1 234 ? -31.440 5.819 -3.612 1.00 81.75 234 ARG A CA 1
ATOM 1776 C C . ARG A 1 234 ? -31.043 5.844 -5.083 1.00 81.75 234 ARG A C 1
ATOM 1778 O O . ARG A 1 234 ? -29.875 6.066 -5.399 1.00 81.75 234 ARG A O 1
ATOM 1785 N N . GLU A 1 235 ? -32.022 5.660 -5.958 1.00 85.56 235 GLU A N 1
ATOM 1786 C CA . GLU A 1 235 ? -31.898 6.022 -7.366 1.00 85.56 235 GLU A CA 1
ATOM 1787 C C . GLU A 1 235 ? -32.213 7.515 -7.506 1.00 85.56 235 GLU A C 1
ATOM 1789 O O . GLU A 1 235 ? -33.332 7.953 -7.234 1.00 85.56 235 GLU A O 1
ATOM 1794 N N . TRP A 1 236 ? -31.187 8.304 -7.817 1.00 83.44 236 TRP A N 1
ATOM 1795 C CA . TRP A 1 236 ? -31.314 9.749 -7.968 1.00 83.44 236 TRP A CA 1
ATOM 1796 C C . TRP A 1 236 ? -31.804 10.091 -9.371 1.00 83.44 236 TRP A C 1
ATOM 1798 O O . TRP A 1 236 ? -31.345 9.517 -10.357 1.00 83.44 236 TRP A O 1
ATOM 1808 N N . THR A 1 237 ? -32.707 11.060 -9.455 1.00 88.00 237 THR A N 1
ATOM 1809 C CA . THR A 1 237 ? -33.222 11.609 -10.711 1.00 88.00 237 THR A CA 1
ATOM 1810 C C . THR A 1 237 ? -32.732 13.043 -10.897 1.00 88.00 237 THR A C 1
ATOM 1812 O O . THR A 1 237 ? -32.379 13.708 -9.926 1.00 88.00 237 THR A O 1
ATOM 1815 N N . MET A 1 238 ? -32.758 13.572 -12.125 1.00 84.62 238 MET A N 1
ATOM 1816 C CA . MET A 1 238 ? -32.408 14.986 -12.359 1.00 84.62 238 MET A CA 1
ATOM 1817 C C . MET A 1 238 ? -33.308 15.955 -11.578 1.00 84.62 238 MET A C 1
ATOM 1819 O O . MET A 1 238 ? -32.865 17.034 -11.201 1.00 84.62 238 MET A O 1
ATOM 1823 N N . ALA A 1 239 ? -34.546 15.554 -11.271 1.00 88.81 239 ALA A N 1
ATOM 1824 C CA . ALA A 1 239 ? -35.453 16.345 -10.445 1.00 88.81 239 ALA A CA 1
ATOM 1825 C C . ALA A 1 239 ? -34.953 16.512 -8.999 1.00 88.81 239 ALA A C 1
ATOM 1827 O O . ALA A 1 239 ? -35.247 17.523 -8.370 1.00 88.81 239 ALA A O 1
ATOM 1828 N N . ASP A 1 240 ? -34.162 15.566 -8.482 1.00 88.06 240 ASP A N 1
ATOM 1829 C CA . ASP A 1 240 ? -33.579 15.656 -7.137 1.00 88.06 240 ASP A CA 1
ATOM 1830 C C . ASP A 1 240 ? -32.468 16.707 -7.030 1.00 88.06 240 ASP A C 1
ATOM 1832 O O . ASP A 1 240 ? -32.087 17.087 -5.926 1.00 88.06 240 ASP A O 1
ATOM 1836 N N . PHE A 1 241 ? -31.968 17.179 -8.174 1.00 85.94 241 PHE A N 1
ATOM 1837 C CA . PHE A 1 241 ? -30.937 18.206 -8.290 1.00 85.94 241 PHE A CA 1
ATOM 1838 C C . PHE A 1 241 ? -31.464 19.476 -8.972 1.00 85.94 241 PHE A C 1
ATOM 1840 O O . PHE A 1 241 ? -30.672 20.269 -9.472 1.00 85.94 241 PHE A O 1
ATOM 1847 N N . ALA A 1 242 ? -32.786 19.690 -8.997 1.00 86.19 242 ALA A N 1
ATOM 1848 C CA . ALA A 1 242 ? -33.399 20.833 -9.681 1.00 86.19 242 ALA A CA 1
ATOM 1849 C C . ALA A 1 242 ? -32.870 22.196 -9.191 1.00 86.19 242 ALA A C 1
ATOM 1851 O O . ALA A 1 242 ? -32.790 23.139 -9.971 1.00 86.19 242 ALA A O 1
ATOM 1852 N N . ASP A 1 243 ? -32.456 22.278 -7.924 1.00 85.31 243 ASP A N 1
ATOM 1853 C CA . ASP A 1 243 ? -31.918 23.499 -7.320 1.00 85.31 243 ASP A CA 1
ATOM 1854 C C . ASP A 1 243 ? -30.381 23.585 -7.361 1.00 85.31 243 ASP A C 1
ATOM 1856 O O . ASP A 1 243 ? -29.812 24.562 -6.876 1.00 85.31 243 ASP A O 1
ATOM 1860 N N . PHE A 1 244 ? -29.690 22.602 -7.950 1.00 81.56 244 PHE A N 1
ATOM 1861 C CA . PHE A 1 244 ? -28.224 22.533 -7.934 1.00 81.56 244 PHE A CA 1
ATOM 1862 C C . PHE A 1 244 ? -27.561 23.740 -8.615 1.00 81.56 244 PHE A C 1
ATOM 1864 O O . PHE A 1 244 ? -26.527 24.214 -8.154 1.00 81.56 244 PHE A O 1
ATOM 1871 N N . GLU A 1 245 ? -28.176 24.295 -9.664 1.00 76.44 245 GLU A N 1
ATOM 1872 C CA . GLU A 1 245 ? -27.685 25.507 -10.343 1.00 76.44 245 GLU A CA 1
ATOM 1873 C C . GLU A 1 245 ? -27.681 26.747 -9.433 1.00 76.44 245 GLU A C 1
ATOM 1875 O O . GLU A 1 245 ? -26.916 27.686 -9.660 1.00 76.44 245 GLU A O 1
ATOM 1880 N N . ASN A 1 246 ? -28.506 26.740 -8.383 1.00 82.06 246 ASN A N 1
ATOM 1881 C CA . ASN A 1 246 ? -28.587 27.817 -7.401 1.00 82.06 246 ASN A CA 1
ATOM 1882 C C . ASN A 1 246 ? -27.624 27.606 -6.219 1.00 82.06 246 ASN A C 1
ATOM 1884 O O . ASN A 1 246 ? -27.457 28.512 -5.396 1.00 82.06 246 ASN A O 1
ATOM 1888 N N . GLU A 1 247 ? -26.971 26.442 -6.116 1.00 80.31 247 GLU A N 1
ATOM 1889 C CA . GLU A 1 247 ? -25.998 26.167 -5.063 1.00 80.31 247 GLU A CA 1
ATOM 1890 C C . GLU A 1 247 ? -24.620 26.749 -5.402 1.00 80.31 247 GLU A C 1
ATOM 1892 O O . GLU A 1 247 ? -23.921 26.330 -6.326 1.00 80.31 247 GLU A O 1
ATOM 1897 N N . VAL A 1 248 ? -24.164 27.699 -4.583 1.00 76.69 248 VAL A N 1
ATOM 1898 C CA . VAL A 1 248 ? -22.785 28.193 -4.651 1.00 76.69 248 VAL A CA 1
ATOM 1899 C C . VAL A 1 248 ? -21.887 27.259 -3.845 1.00 76.69 248 VAL A C 1
ATOM 1901 O O . VAL A 1 248 ? -21.705 27.430 -2.638 1.00 76.69 248 VAL A O 1
ATOM 1904 N N . LEU A 1 249 ? -21.302 26.267 -4.517 1.00 76.25 249 LEU A N 1
ATOM 1905 C CA . LEU A 1 249 ? -20.324 25.380 -3.892 1.00 76.25 249 LEU A CA 1
ATOM 1906 C C . LEU A 1 249 ? -18.945 26.058 -3.797 1.00 76.25 249 LEU A C 1
ATOM 1908 O O . LEU A 1 249 ? -18.427 26.567 -4.799 1.00 76.25 249 LEU A O 1
ATOM 1912 N N . PRO A 1 250 ? -18.302 26.056 -2.616 1.00 81.00 250 PRO A N 1
ATOM 1913 C CA . PRO A 1 250 ? -16.966 26.611 -2.469 1.00 81.00 250 PRO A CA 1
ATOM 1914 C C . PRO A 1 250 ? -15.947 25.761 -3.243 1.00 81.00 250 PRO A C 1
ATOM 1916 O O . PRO A 1 250 ? -15.873 24.546 -3.083 1.00 81.00 250 PRO A O 1
ATOM 1919 N N . LYS A 1 251 ? -15.131 26.403 -4.085 1.00 80.94 251 LYS A N 1
ATOM 1920 C CA . LYS A 1 251 ? -14.086 25.746 -4.891 1.00 80.94 251 LYS A CA 1
ATOM 1921 C C . LYS A 1 251 ? -12.786 25.598 -4.096 1.00 80.94 251 LYS A C 1
ATOM 1923 O O . LYS A 1 251 ? -11.751 26.121 -4.502 1.00 80.94 251 LYS A O 1
ATOM 1928 N N . THR A 1 252 ? -12.856 24.959 -2.930 1.00 84.94 252 THR A N 1
ATOM 1929 C CA . THR A 1 252 ? -11.660 24.662 -2.129 1.00 84.94 252 THR A CA 1
ATOM 1930 C C . THR A 1 252 ? -11.069 23.311 -2.511 1.00 84.94 252 THR A C 1
ATOM 1932 O O . THR A 1 252 ? -11.745 22.455 -3.090 1.00 84.94 252 THR A O 1
ATOM 1935 N N . ASP A 1 253 ? -9.803 23.100 -2.160 1.00 77.38 253 ASP A N 1
ATOM 1936 C CA . ASP A 1 253 ? -9.119 21.836 -2.427 1.00 77.38 253 ASP A CA 1
ATOM 1937 C C . ASP A 1 253 ? -9.774 20.659 -1.695 1.00 77.38 253 ASP A C 1
ATOM 1939 O O . ASP A 1 253 ? -9.812 19.554 -2.232 1.00 77.38 253 ASP A O 1
ATOM 1943 N N . GLU A 1 254 ? -10.359 20.879 -0.511 1.00 77.75 254 GLU A N 1
ATOM 1944 C CA . GLU A 1 254 ? -11.104 19.831 0.193 1.00 77.75 254 GLU A CA 1
ATOM 1945 C C . GLU A 1 254 ? -12.353 19.402 -0.585 1.00 77.75 254 GLU A C 1
ATOM 1947 O O . GLU A 1 254 ? -12.665 18.210 -0.652 1.00 77.75 254 GLU A O 1
ATOM 1952 N N . VAL A 1 255 ? -13.068 20.354 -1.195 1.00 83.12 255 VAL A N 1
ATOM 1953 C CA . VAL A 1 255 ? -14.258 20.060 -2.008 1.00 83.12 255 VAL A CA 1
ATOM 1954 C C . VAL A 1 255 ? -13.867 19.293 -3.268 1.00 83.12 255 VAL A C 1
ATOM 1956 O O . VAL A 1 255 ? -14.490 18.276 -3.579 1.00 83.12 255 VAL A O 1
ATOM 1959 N N . LEU A 1 256 ? -12.797 19.712 -3.947 1.00 80.50 256 LEU A N 1
ATOM 1960 C CA . LEU A 1 256 ? -12.273 19.007 -5.118 1.00 80.50 256 LEU A CA 1
ATOM 1961 C C . LEU A 1 256 ? -11.806 17.590 -4.769 1.00 80.50 256 LEU A C 1
ATOM 1963 O O . LEU A 1 256 ? -12.141 16.640 -5.478 1.00 80.50 256 LEU A O 1
ATOM 1967 N N . ALA A 1 257 ? -11.093 17.417 -3.655 1.00 76.62 257 ALA A N 1
ATOM 1968 C CA . ALA A 1 257 ? -10.618 16.109 -3.219 1.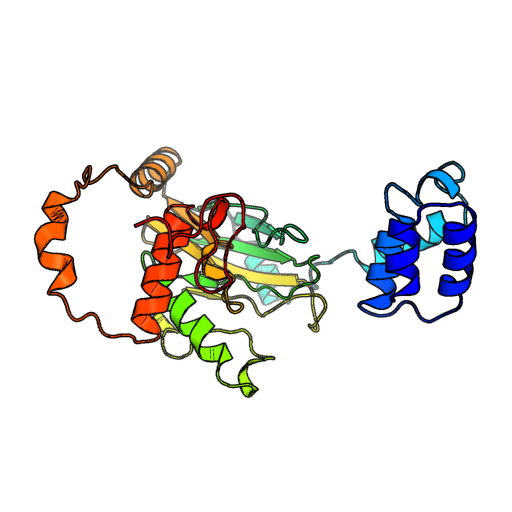00 76.62 257 ALA A CA 1
ATOM 1969 C C . ALA A 1 257 ? -11.777 15.168 -2.846 1.00 76.62 257 ALA A C 1
ATOM 1971 O O . ALA A 1 257 ? -11.750 13.990 -3.203 1.00 76.62 257 ALA A O 1
ATOM 1972 N N . ARG A 1 258 ? -12.835 15.682 -2.201 1.00 80.75 258 ARG A N 1
ATOM 1973 C CA . ARG A 1 258 ? -14.074 14.924 -1.948 1.00 80.75 258 ARG A CA 1
ATOM 1974 C C . ARG A 1 258 ? -14.777 14.518 -3.243 1.00 80.75 258 ARG A C 1
ATOM 1976 O O . ARG A 1 258 ? -15.219 13.375 -3.352 1.00 80.75 258 ARG A O 1
ATOM 1983 N N . GLY A 1 259 ? -14.866 15.428 -4.213 1.00 84.06 259 GLY A N 1
ATOM 1984 C CA . GLY A 1 259 ? -15.430 15.144 -5.533 1.00 84.06 259 GLY A CA 1
ATOM 1985 C C . GLY A 1 259 ? -14.653 14.049 -6.264 1.00 84.06 259 GLY A C 1
ATOM 1986 O O . GLY A 1 259 ? -15.248 13.081 -6.732 1.00 84.06 259 GLY A O 1
ATOM 1987 N N . LEU A 1 260 ? -13.319 14.136 -6.273 1.00 80.19 260 LEU A N 1
ATOM 1988 C CA . LEU A 1 260 ? -12.447 13.114 -6.856 1.00 80.19 260 LEU A CA 1
ATOM 1989 C C . LEU A 1 260 ? -12.597 11.759 -6.146 1.00 80.19 260 LEU A C 1
ATOM 1991 O O . LEU A 1 260 ? -12.665 10.720 -6.800 1.00 80.19 260 LEU A O 1
ATOM 1995 N N . ALA A 1 261 ? -12.711 11.755 -4.816 1.00 77.00 261 ALA A N 1
ATOM 1996 C CA . ALA A 1 261 ? -12.956 10.535 -4.053 1.00 77.00 261 ALA A CA 1
ATOM 1997 C C . ALA A 1 261 ? -14.279 9.870 -4.458 1.00 77.00 261 ALA A C 1
ATOM 1999 O O . ALA A 1 261 ? -14.319 8.661 -4.678 1.00 77.00 261 ALA A O 1
ATOM 2000 N N . ALA A 1 262 ? -15.354 10.653 -4.596 1.00 83.38 262 ALA A N 1
ATOM 2001 C CA . ALA A 1 262 ? -16.645 10.154 -5.064 1.00 83.38 262 ALA A CA 1
ATOM 2002 C C . ALA A 1 262 ? -16.560 9.627 -6.507 1.00 83.38 262 ALA A C 1
ATOM 2004 O O . ALA A 1 262 ? -17.038 8.527 -6.782 1.00 83.38 262 ALA A O 1
ATOM 2005 N N . PHE A 1 263 ? -15.884 10.363 -7.392 1.00 83.44 263 PHE A N 1
ATOM 2006 C CA . PHE A 1 263 ? -15.660 10.005 -8.793 1.00 83.44 263 PHE A CA 1
ATOM 2007 C C . PHE A 1 263 ? -14.962 8.648 -8.947 1.00 83.44 263 PHE A C 1
ATOM 2009 O O . PHE A 1 263 ? -15.398 7.796 -9.723 1.00 83.44 263 PHE A O 1
ATOM 2016 N N . VAL A 1 264 ? -13.908 8.402 -8.166 1.00 77.50 264 VAL A N 1
ATOM 2017 C CA . VAL A 1 264 ? -13.186 7.125 -8.209 1.00 77.50 264 VAL A CA 1
ATOM 2018 C C . VAL A 1 264 ? -13.921 6.020 -7.454 1.00 77.50 264 VAL A C 1
ATOM 2020 O O . VAL A 1 264 ? -13.954 4.884 -7.924 1.00 77.50 264 VAL A O 1
ATOM 2023 N N . LYS A 1 265 ? -14.580 6.324 -6.328 1.00 76.00 265 LYS A N 1
ATOM 2024 C CA . LYS A 1 265 ? -15.403 5.346 -5.595 1.00 76.00 265 LYS A CA 1
ATOM 2025 C C . LYS A 1 265 ? -16.535 4.798 -6.466 1.00 76.00 265 LYS A C 1
ATOM 2027 O O . LYS A 1 265 ? -16.817 3.603 -6.420 1.00 76.00 265 LYS A O 1
ATOM 2032 N N . ALA A 1 266 ? -17.145 5.656 -7.281 1.00 80.88 266 ALA A N 1
ATOM 2033 C CA . ALA A 1 266 ? -18.147 5.279 -8.274 1.00 80.88 266 ALA A CA 1
ATOM 2034 C C . ALA A 1 266 ? -17.549 4.602 -9.524 1.00 80.88 266 ALA A C 1
ATOM 2036 O O . ALA A 1 266 ? -18.292 4.171 -10.399 1.00 80.88 266 ALA A O 1
ATOM 2037 N N . ARG A 1 267 ? -16.215 4.476 -9.602 1.00 77.62 267 ARG A N 1
ATOM 2038 C CA . ARG A 1 267 ? -15.456 3.934 -10.740 1.00 77.62 267 ARG A CA 1
ATOM 2039 C C . ARG A 1 267 ? -15.645 4.704 -12.047 1.00 77.62 267 ARG A C 1
ATOM 2041 O O . ARG A 1 267 ? -15.324 4.184 -13.114 1.00 77.62 267 ARG A O 1
ATOM 2048 N N . CYS A 1 268 ? -16.084 5.958 -11.982 1.00 83.50 268 CYS A N 1
ATOM 2049 C CA . CYS A 1 268 ? -16.221 6.810 -13.162 1.00 83.50 268 CYS A CA 1
ATOM 2050 C C . CYS A 1 268 ? -14.864 7.031 -13.851 1.00 83.50 268 CYS A C 1
ATOM 2052 O O . CYS A 1 268 ? -14.788 7.100 -15.075 1.00 83.50 268 CYS A O 1
ATOM 2054 N N . ASN A 1 269 ? -13.774 7.029 -13.077 1.00 82.19 269 ASN A N 1
ATOM 2055 C CA . ASN A 1 269 ? -12.401 7.134 -13.574 1.00 82.19 269 ASN A CA 1
ATOM 2056 C C . ASN A 1 269 ? -11.946 5.961 -14.460 1.00 82.19 269 ASN A C 1
ATOM 2058 O O . ASN A 1 269 ? -10.914 6.071 -15.117 1.00 82.19 269 ASN A O 1
ATOM 2062 N N . GLN A 1 270 ? -12.669 4.835 -14.477 1.00 79.94 270 GLN A N 1
ATOM 2063 C CA . GLN A 1 270 ? -12.351 3.713 -15.366 1.00 79.94 270 GLN A CA 1
ATOM 2064 C C . GLN A 1 270 ? -12.687 4.015 -16.829 1.00 79.94 270 GLN A C 1
ATOM 2066 O O . GLN A 1 270 ? -12.126 3.379 -17.717 1.00 79.94 270 GLN A O 1
ATOM 2071 N N . CYS A 1 271 ? -13.593 4.968 -17.068 1.00 83.81 271 CYS A N 1
ATOM 2072 C CA . CYS A 1 271 ? -14.020 5.360 -18.408 1.00 83.81 271 CYS A CA 1
ATOM 2073 C C . CYS A 1 271 ? -13.779 6.840 -18.701 1.00 83.81 271 CYS A C 1
ATOM 2075 O O . CYS A 1 271 ? -13.570 7.176 -19.856 1.00 83.81 271 CYS A O 1
ATOM 2077 N N . HIS A 1 272 ? -13.805 7.718 -17.701 1.00 87.12 272 HIS A N 1
ATOM 2078 C CA . HIS A 1 272 ? -13.744 9.161 -17.916 1.00 87.12 272 HIS A CA 1
ATOM 2079 C C . HIS A 1 272 ? -12.501 9.783 -17.292 1.00 87.12 272 HIS A C 1
ATOM 2081 O O . HIS A 1 272 ? -11.989 9.303 -16.276 1.00 87.12 272 HIS A O 1
ATOM 2087 N N . VAL A 1 273 ? -12.077 10.908 -17.866 1.00 82.81 273 VAL A N 1
ATOM 2088 C CA . VAL A 1 273 ? -11.051 11.778 -17.291 1.00 82.81 273 VAL A CA 1
ATOM 2089 C C . VAL A 1 273 ? -11.721 12.957 -16.591 1.00 82.81 273 VAL A C 1
ATOM 2091 O O . VAL A 1 273 ? -12.582 13.615 -17.164 1.00 82.81 273 VAL A O 1
ATOM 2094 N N . ALA A 1 274 ? -11.298 13.252 -15.364 1.00 81.19 274 ALA A N 1
ATOM 2095 C CA . ALA A 1 274 ? -11.679 14.456 -14.633 1.00 81.19 274 ALA A CA 1
ATOM 2096 C C . ALA A 1 274 ? -10.427 15.085 -14.010 1.00 81.19 274 ALA A C 1
ATOM 2098 O O . ALA A 1 274 ? -9.677 14.409 -13.308 1.00 81.19 274 ALA A O 1
ATOM 2099 N N . ALA A 1 275 ? -10.173 16.369 -14.292 1.00 72.06 275 ALA A N 1
ATOM 2100 C CA . ALA A 1 275 ? -8.985 17.094 -13.814 1.00 72.06 275 ALA A CA 1
ATOM 2101 C C . ALA A 1 275 ? -7.651 16.349 -14.072 1.00 72.06 275 ALA A C 1
ATOM 2103 O O . ALA A 1 275 ? -6.756 16.326 -13.228 1.00 72.06 275 ALA A O 1
ATOM 2104 N N . GLY A 1 276 ? -7.529 15.703 -15.239 1.00 70.88 276 GLY A N 1
ATOM 2105 C CA . GLY A 1 276 ? -6.342 14.931 -15.628 1.00 70.88 276 GLY A CA 1
ATOM 2106 C C . GLY A 1 276 ? -6.216 13.546 -14.977 1.00 70.88 276 GLY A C 1
ATOM 2107 O O . GLY A 1 276 ? -5.194 12.894 -15.161 1.00 70.88 276 GLY A O 1
ATOM 2108 N N . GLN A 1 277 ? -7.228 13.085 -14.235 1.00 67.88 277 GLN A N 1
ATOM 2109 C CA . GLN A 1 277 ? -7.265 11.771 -13.585 1.00 67.88 277 GLN A CA 1
ATOM 2110 C C . GLN A 1 277 ? -8.292 10.853 -14.254 1.00 67.88 277 GLN A C 1
ATOM 2112 O O . GLN A 1 277 ? -9.430 11.263 -14.468 1.00 67.88 277 GLN A O 1
ATOM 2117 N N . GLY A 1 278 ? -7.919 9.599 -14.523 1.00 70.12 278 GLY A N 1
ATOM 2118 C CA . GLY A 1 278 ? -8.795 8.577 -15.112 1.00 70.12 278 GLY A CA 1
ATOM 2119 C C . GLY A 1 278 ? -8.324 8.080 -16.479 1.00 70.12 278 GLY A C 1
ATOM 2120 O O . GLY A 1 278 ? -7.218 8.390 -16.919 1.00 70.12 278 GLY A O 1
ATOM 2121 N N . VAL A 1 279 ? -9.151 7.269 -17.134 1.00 72.75 279 VAL A N 1
ATOM 2122 C CA . VAL A 1 279 ? -8.875 6.707 -18.464 1.00 72.75 279 VAL A CA 1
ATOM 2123 C C . VAL A 1 279 ? -9.747 7.423 -19.490 1.00 72.75 279 VAL A C 1
ATOM 2125 O O . VAL A 1 279 ? -10.929 7.617 -19.248 1.00 72.75 279 VAL A O 1
ATOM 2128 N N . ASN A 1 280 ? -9.187 7.815 -20.635 1.00 81.31 280 ASN A N 1
ATOM 2129 C CA . ASN A 1 280 ? -9.921 8.518 -21.690 1.00 81.31 280 ASN A CA 1
ATOM 2130 C C . ASN A 1 280 ? -10.591 7.533 -22.671 1.00 81.31 280 ASN A C 1
ATOM 2132 O O . ASN A 1 280 ? -10.120 7.364 -23.795 1.00 81.31 280 ASN A O 1
ATOM 2136 N N . LEU A 1 281 ? -11.623 6.812 -22.216 1.00 84.75 281 LEU A N 1
ATOM 2137 C CA . LEU A 1 281 ? -12.375 5.838 -23.035 1.00 84.75 281 LEU A CA 1
ATOM 2138 C C . LEU A 1 281 ? -13.818 6.273 -23.322 1.00 84.75 281 LEU A C 1
ATOM 2140 O O . LEU A 1 281 ? -14.378 5.921 -24.357 1.00 84.75 281 LEU A O 1
ATOM 2144 N N . GLY A 1 282 ? -14.425 6.983 -22.381 1.00 81.81 282 GLY A N 1
ATOM 2145 C CA . GLY A 1 282 ? -15.768 7.535 -22.425 1.00 81.81 282 GLY A CA 1
ATOM 2146 C C . GLY A 1 282 ? -15.753 9.021 -22.781 1.00 81.81 282 GLY A C 1
ATOM 2147 O O . GLY A 1 282 ? -14.686 9.630 -22.857 1.00 81.81 282 GLY A O 1
ATOM 2148 N N . PRO A 1 283 ? -16.935 9.610 -23.015 1.00 84.56 283 PRO A N 1
ATOM 2149 C CA . PRO A 1 283 ? -17.052 11.006 -23.419 1.00 84.56 283 PRO A CA 1
ATOM 2150 C C . PRO A 1 283 ? -16.558 11.969 -22.331 1.00 84.56 283 PRO A C 1
ATOM 2152 O O . PRO A 1 283 ? -16.511 11.624 -21.143 1.00 84.56 283 PRO A O 1
ATOM 2155 N N . ASP A 1 284 ? -16.200 13.185 -22.745 1.00 82.31 284 ASP A N 1
ATOM 2156 C CA . ASP A 1 284 ? -15.785 14.244 -21.829 1.00 82.31 284 ASP A CA 1
ATOM 2157 C C . ASP A 1 284 ? -16.970 14.676 -20.958 1.00 82.31 284 ASP A C 1
ATOM 2159 O O . ASP A 1 284 ? -17.995 15.144 -21.454 1.00 82.31 284 ASP A O 1
ATOM 2163 N N . LEU A 1 285 ? -16.833 14.526 -19.641 1.00 81.44 285 LEU A N 1
ATOM 2164 C CA . LEU A 1 285 ? -17.893 14.844 -18.682 1.00 81.44 285 LEU A CA 1
ATOM 2165 C C . LEU A 1 285 ? -18.211 16.340 -18.594 1.00 81.44 285 LEU A C 1
ATOM 2167 O O . LEU A 1 285 ? -19.251 16.698 -18.054 1.00 81.44 285 LEU A O 1
ATOM 2171 N N . THR A 1 286 ? -17.340 17.204 -19.112 1.00 73.56 286 THR A N 1
ATOM 2172 C CA . THR A 1 286 ? -17.591 18.645 -19.222 1.00 73.56 286 THR A CA 1
ATOM 2173 C C . THR A 1 286 ? -18.386 19.012 -20.474 1.00 73.56 286 THR A C 1
ATOM 2175 O O . THR A 1 286 ? -19.027 20.058 -20.492 1.00 73.56 286 THR A O 1
ATOM 2178 N N . GLU A 1 287 ? -18.397 18.141 -21.488 1.00 66.06 287 GLU A N 1
ATOM 2179 C CA . GLU A 1 287 ? -19.131 18.329 -22.747 1.00 66.06 287 GLU A CA 1
ATOM 2180 C C . GLU A 1 287 ? -20.420 17.486 -22.821 1.00 66.06 287 GLU A C 1
ATOM 2182 O O . GLU A 1 287 ? -21.225 17.665 -23.730 1.00 66.06 287 GLU A O 1
ATOM 2187 N N . SER A 1 288 ? -20.616 16.555 -21.878 1.00 54.47 288 SER A N 1
ATOM 2188 C CA . SER A 1 288 ? -21.708 15.562 -21.879 1.00 54.47 288 SER A CA 1
ATOM 2189 C C . SER A 1 288 ? -22.957 15.974 -21.086 1.00 54.47 288 SER A C 1
ATOM 2191 O O . SER A 1 288 ? -23.754 15.099 -20.738 1.00 54.47 288 SER A O 1
ATOM 2193 N N . VAL A 1 289 ? -23.112 17.259 -20.758 1.00 47.06 289 VAL A N 1
ATOM 2194 C CA . VAL A 1 289 ? -24.253 17.785 -19.985 1.00 47.06 289 VAL A CA 1
ATOM 2195 C C . VAL A 1 289 ?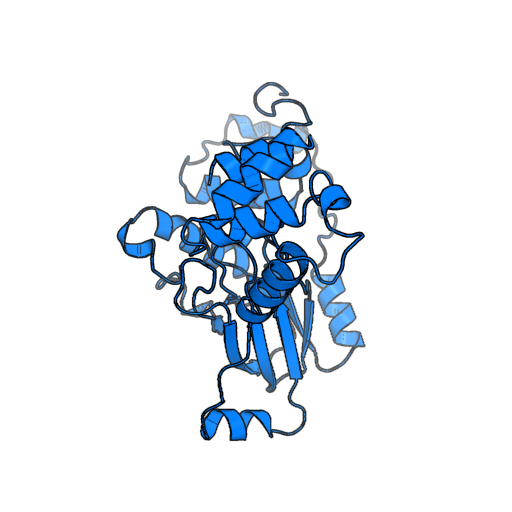 -25.204 18.558 -20.885 1.00 47.06 289 VAL A C 1
ATOM 2197 O O . VAL A 1 289 ? -24.715 19.452 -21.611 1.00 47.06 289 VAL A O 1
#